Protein AF-A0A8B2NYR3-F1 (afdb_monomer)

Organism: NCBI:txid2184697

Secondary structure (DSSP, 8-state):
------EE--TTSSPPSEEEEEE--TT--HHHHHTTHHHHTTT-TTEEEE-PPPSEE-TTSSEESS--SS--HHHHHHHHHHHHHHHHHHHHHHHHHHT--GGGEEEEEETHHHHHHHHHHTTSSS--SEEEEES----S---S------EEEEEETT-SSS-THHHHHHHHHHHHTT--EEEEEETT--SS--HHHHHHHHHHHHHHHS-----

Radius of gyration: 15.75 Å; Cα contacts (8 Å, |Δi|>4): 489; chains: 1; bounding box: 42×36×41 Å

Mean predicted aligned error: 3.82 Å

Sequence (215 aa):
MTLSGPRRPPRSGKPPNAIVIFVHGYGADGSDLISLADHFAPVLPDALFLSPDAPGMTPHGGREWFPLTMRDPSEYKRGVEAAAPHLDRYIDAELERHSLDESRLALVGFSQGTMMSLHVGFRRPRPIAAVVGFSGLCAGAQADAVRPAPTLLVHGTHDEVLPAAFTLQASQVLGEAGIPVEWHFRPGLGHGIDGEGLGMAAVHLQTHLSKVPQV

InterPro domains:
  IPR003140 Phospholipase/carboxylesterase/thioesterase [PF02230] (13-208)
  IPR029058 Alpha/Beta hydrolase fold [G3DSA:3.40.50.1820] (1-207)
  IPR029058 Alpha/Beta hydrolase fold [SSF53474] (9-207)
  IPR050565 Acyl-protein thioesterase 1-2/Carboxylesterase-like [PTHR10655] (17-198)

Foldseek 3Di:
DAWAADKDAQQVPDQALAEEEEFEAPQAFQVVCQVLCVLQCVLRRRYMYGYTAAPAADPVGGGDLFDDDPVDLLRLQVSLVVSLVRVLVNVVVVCVVRVHDQLRYEYEYAASGLCNRLSNQFVDPEHHLEYEYEAYAHRDAPPDNTHAYHYEYEYECAAPPRHPVRVVVRCVRCVVVVHHYDYYYDYPDYRDADPVNSVVVSVSCSVRNVPDPPD

Solvent-accessible surface area (backbone atoms only — not comparable to full-atom values): 11165 Å² total; per-residue (Å²): 131,81,63,55,57,50,72,44,74,22,73,67,74,49,79,52,74,30,40,39,38,38,30,47,29,72,49,37,39,13,72,74,53,48,63,56,43,74,71,35,35,83,73,36,31,39,30,29,35,36,7,43,31,43,90,39,72,40,99,85,47,45,15,16,63,49,85,80,86,79,82,45,76,67,51,46,28,54,26,41,64,69,31,37,65,48,56,51,55,42,51,52,53,54,29,59,75,59,75,49,57,43,62,30,30,33,33,40,12,31,30,58,11,11,24,40,34,56,57,43,48,26,62,40,99,50,42,29,28,32,38,36,27,28,38,36,44,62,55,57,81,74,82,64,90,65,25,61,35,52,30,41,37,38,27,14,66,52,14,83,84,55,54,44,65,36,47,55,52,26,44,49,56,37,44,77,62,69,24,58,66,48,74,48,76,37,82,82,32,38,82,58,84,53,73,66,57,52,49,54,49,37,52,52,50,37,66,39,60,67,59,72,78,87,126

Nearest PDB structures (foldseek):
  4fhz-assembly1_A-2  TM=9.234E-01  e=8.535E-23  Cereibacter sphaeroides
  3b5e-assembly1_A  TM=8.404E-01  e=2.052E-12  Mesorhizobium japonicum MAFF 303099
  2h1i-assembly1_A  TM=8.596E-01  e=9.535E-12  Bacillus cereus ATCC 14579
  3og9-assembly2_B  TM=8.042E-01  e=1.147E-11  Lactococcus lactis subsp. lactis Il1403
  3wyd-assembly1_B  TM=6.996E-01  e=7.984E-08  uncultured organism

pLDDT: mean 93.45, std 10.41, range [34.94, 98.94]

Structure (mmCIF, N/CA/C/O backbone):
data_AF-A0A8B2NYR3-F1
#
_entry.id   AF-A0A8B2NYR3-F1
#
loop_
_atom_site.group_PDB
_atom_site.id
_atom_site.type_symbol
_atom_site.label_atom_id
_atom_site.label_alt_id
_atom_site.label_comp_id
_atom_site.label_asym_id
_atom_site.label_entity_id
_atom_site.label_seq_id
_atom_site.pdbx_PDB_ins_code
_atom_site.Cartn_x
_atom_site.Cartn_y
_atom_site.Cartn_z
_atom_site.occupancy
_atom_site.B_iso_or_equiv
_atom_site.auth_seq_id
_atom_site.auth_comp_id
_atom_site.auth_asym_id
_atom_site.auth_atom_id
_atom_site.pdbx_PDB_model_num
ATOM 1 N N . MET A 1 1 ? 17.295 -6.831 11.753 1.00 59.81 1 MET A N 1
ATOM 2 C CA . MET A 1 1 ? 17.278 -5.357 11.673 1.00 59.81 1 MET A CA 1
ATOM 3 C C . MET A 1 1 ? 15.828 -4.909 11.655 1.00 59.81 1 MET A C 1
ATOM 5 O O . MET A 1 1 ? 15.058 -5.480 10.886 1.00 59.81 1 MET A O 1
ATOM 9 N N . THR A 1 2 ? 15.453 -3.993 12.544 1.00 85.50 2 THR A N 1
ATOM 10 C CA . THR A 1 2 ? 14.090 -3.444 12.633 1.00 85.50 2 THR A CA 1
ATOM 11 C C . THR A 1 2 ? 13.975 -2.284 11.654 1.00 85.50 2 THR A C 1
ATOM 13 O O . THR A 1 2 ? 14.872 -1.443 11.623 1.00 85.50 2 THR A O 1
ATOM 16 N N . LEU A 1 3 ? 12.922 -2.262 10.834 1.00 96.44 3 LEU A N 1
ATOM 17 C CA . LEU A 1 3 ? 12.688 -1.149 9.914 1.00 96.44 3 LEU A CA 1
ATOM 18 C C . LEU A 1 3 ? 12.326 0.115 10.703 1.00 96.44 3 LEU A C 1
ATOM 20 O O . LEU A 1 3 ? 11.741 0.048 11.786 1.00 96.44 3 LEU A O 1
ATOM 24 N N . SER A 1 4 ? 12.675 1.270 10.155 1.00 95.81 4 SER A N 1
ATOM 25 C CA . SER A 1 4 ? 12.364 2.581 10.721 1.00 95.81 4 SER A CA 1
ATOM 26 C C . SER A 1 4 ? 12.028 3.544 9.598 1.00 95.81 4 SER A C 1
ATOM 28 O O . SER A 1 4 ? 12.481 3.352 8.477 1.00 95.81 4 SER A O 1
ATOM 30 N N . GLY A 1 5 ? 11.287 4.598 9.898 1.00 97.31 5 GLY A N 1
ATOM 31 C CA . GLY A 1 5 ? 10.949 5.619 8.921 1.00 97.31 5 GLY A CA 1
ATOM 32 C C . GLY A 1 5 ? 10.019 6.665 9.523 1.00 97.31 5 GLY A C 1
ATOM 33 O O . GLY A 1 5 ? 9.681 6.586 10.716 1.00 97.31 5 GLY A O 1
ATOM 34 N N . PRO A 1 6 ? 9.627 7.666 8.731 1.00 98.38 6 PRO A N 1
ATOM 35 C CA . PRO A 1 6 ? 8.718 8.705 9.173 1.00 98.38 6 PRO A CA 1
ATOM 36 C C . PRO A 1 6 ? 7.335 8.154 9.540 1.00 98.38 6 PRO A C 1
ATOM 38 O O . PRO A 1 6 ? 6.877 7.103 9.083 1.00 98.38 6 PRO A O 1
ATOM 41 N N . ARG A 1 7 ? 6.673 8.901 10.422 1.00 98.38 7 ARG A N 1
ATOM 42 C CA . ARG A 1 7 ? 5.375 8.569 11.006 1.00 98.38 7 ARG A CA 1
ATOM 43 C C . ARG A 1 7 ? 4.521 9.823 11.122 1.00 98.38 7 ARG A C 1
ATOM 45 O O . ARG A 1 7 ? 5.026 10.884 11.488 1.00 98.38 7 ARG A O 1
ATOM 52 N N . ARG A 1 8 ? 3.225 9.689 10.860 1.00 98.50 8 ARG A N 1
ATOM 53 C CA . ARG A 1 8 ? 2.225 10.745 11.025 1.00 98.50 8 ARG A CA 1
ATOM 54 C C . ARG A 1 8 ? 1.205 10.278 12.067 1.00 98.50 8 ARG A C 1
ATOM 56 O O . ARG A 1 8 ? 0.476 9.325 11.788 1.00 98.50 8 ARG A O 1
ATOM 63 N N . PRO A 1 9 ? 1.168 10.891 13.265 1.00 98.12 9 PRO A N 1
ATOM 64 C CA . PRO A 1 9 ? 0.215 10.499 14.298 1.00 98.12 9 PRO A CA 1
ATOM 65 C C . PRO A 1 9 ? -1.230 10.802 13.864 1.00 98.12 9 PRO A C 1
ATOM 67 O O . PRO A 1 9 ? -1.429 11.623 12.961 1.00 98.12 9 PRO A O 1
ATOM 70 N N . PRO A 1 10 ? -2.232 10.198 14.530 1.00 98.12 10 PRO A N 1
ATOM 71 C CA . PRO A 1 10 ? -3.639 10.487 14.285 1.00 98.12 10 PRO A CA 1
ATOM 72 C C . PRO A 1 10 ? -3.947 11.983 14.294 1.00 98.12 10 PRO A C 1
ATOM 74 O O . PRO A 1 10 ? -3.616 12.703 15.240 1.00 98.12 10 PRO A O 1
ATOM 77 N N . ARG A 1 11 ? -4.631 12.452 13.247 1.00 97.44 11 ARG A N 1
ATOM 78 C CA . ARG A 1 11 ? -5.051 13.853 13.109 1.00 97.44 11 ARG A CA 1
ATOM 79 C C . ARG A 1 11 ? -6.000 14.284 14.228 1.00 97.44 11 ARG A C 1
ATOM 81 O O . ARG A 1 11 ? -6.012 15.454 14.597 1.00 97.44 11 ARG A O 1
ATOM 88 N N . SER A 1 12 ? -6.796 13.361 14.760 1.00 96.06 12 SER A N 1
ATOM 89 C CA . SER A 1 12 ? -7.732 13.619 15.856 1.00 96.06 12 SER A CA 1
ATOM 90 C C . SER A 1 12 ? -7.061 13.882 17.207 1.00 96.06 12 SER A C 1
ATOM 92 O O . SER A 1 12 ? -7.734 14.339 18.131 1.00 96.06 12 SER A O 1
ATOM 94 N N . GLY A 1 13 ? -5.771 13.554 17.349 1.00 95.81 13 GLY A N 1
ATOM 95 C CA . GLY A 1 13 ? -5.055 13.574 18.626 1.00 95.81 13 GLY A CA 1
ATOM 96 C C . GLY A 1 13 ? -5.422 12.430 19.581 1.00 95.81 13 GLY A C 1
ATOM 97 O O . GLY A 1 13 ? -4.926 12.401 20.706 1.00 95.81 13 GLY A O 1
ATOM 98 N N . LYS A 1 14 ? -6.277 11.488 19.165 1.00 95.56 14 LYS A N 1
ATOM 99 C CA . LYS A 1 14 ? -6.634 10.294 19.947 1.00 95.56 14 LYS A CA 1
ATOM 100 C C . LYS A 1 14 ? -5.601 9.172 19.754 1.00 95.56 14 LYS A C 1
ATOM 102 O O . LYS A 1 14 ? -4.824 9.219 18.798 1.00 95.56 14 LYS A O 1
ATOM 107 N N . PRO A 1 15 ? -5.590 8.143 20.625 1.00 96.81 15 PRO A N 1
ATOM 108 C CA . PRO A 1 15 ? -4.867 6.906 20.342 1.00 96.81 15 PRO A CA 1
ATOM 109 C C . PRO A 1 15 ? -5.287 6.317 18.985 1.00 96.81 15 PRO A C 1
ATOM 111 O O . PRO A 1 15 ? -6.468 6.417 18.635 1.00 96.81 15 PRO A O 1
ATOM 114 N N . PRO A 1 16 ? -4.357 5.717 18.220 1.00 97.62 16 PRO A N 1
ATOM 115 C CA . PRO A 1 16 ? -4.679 5.206 16.899 1.00 97.62 16 PRO A CA 1
ATOM 116 C C . PRO A 1 16 ? -5.663 4.040 16.972 1.00 97.62 16 PRO A C 1
ATOM 118 O O . PRO A 1 16 ? -5.490 3.134 17.784 1.00 97.62 16 PRO A O 1
ATOM 121 N N . ASN A 1 17 ? -6.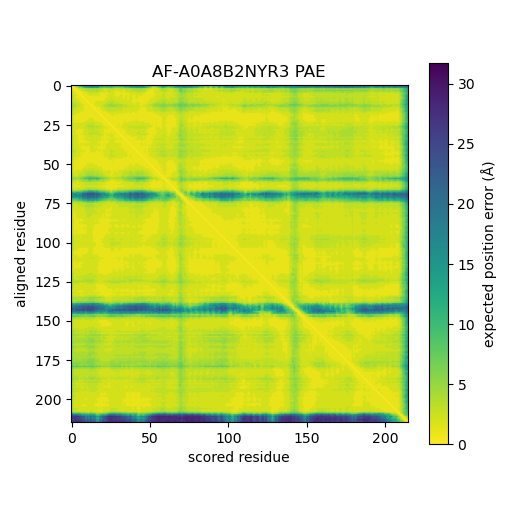671 4.043 16.098 1.00 96.88 17 ASN A N 1
ATOM 122 C CA . ASN A 1 17 ? -7.602 2.917 15.942 1.00 96.88 17 ASN A CA 1
ATOM 123 C C . ASN A 1 17 ? -7.313 2.060 14.699 1.00 96.88 17 ASN A C 1
ATOM 125 O O . ASN A 1 17 ? -7.947 1.024 14.513 1.00 96.88 17 ASN A O 1
ATOM 129 N N . ALA A 1 18 ? -6.385 2.511 13.856 1.00 98.25 18 ALA A N 1
ATOM 130 C CA . ALA A 1 18 ? -5.958 1.877 12.622 1.00 98.25 18 ALA A CA 1
ATOM 131 C C . ALA A 1 18 ? -4.505 2.249 12.311 1.00 98.25 18 ALA A C 1
ATOM 133 O O . ALA A 1 18 ? -4.028 3.316 12.710 1.00 98.25 18 ALA A O 1
ATOM 134 N N . ILE A 1 19 ? -3.824 1.387 11.560 1.00 98.69 19 ILE A N 1
ATOM 135 C CA . ILE A 1 19 ? -2.490 1.624 11.013 1.00 98.69 19 ILE A CA 1
ATOM 136 C C . ILE A 1 19 ? -2.565 1.515 9.492 1.00 98.69 19 ILE A C 1
ATOM 138 O O . ILE A 1 19 ? -3.026 0.511 8.950 1.00 98.69 19 ILE A O 1
ATOM 142 N N . VAL A 1 20 ? -2.069 2.539 8.803 1.00 98.88 20 VAL A N 1
ATOM 143 C CA . VAL A 1 20 ? -1.842 2.520 7.356 1.00 98.88 20 VAL A CA 1
ATOM 144 C C . VAL A 1 20 ? -0.340 2.587 7.119 1.00 98.88 20 VAL A C 1
ATOM 146 O O . VAL A 1 20 ? 0.311 3.552 7.522 1.00 98.88 20 VAL A O 1
ATOM 149 N N . ILE A 1 21 ? 0.219 1.562 6.479 1.00 98.94 21 ILE A N 1
ATOM 150 C CA . ILE A 1 21 ? 1.650 1.506 6.169 1.00 98.94 21 ILE A CA 1
ATOM 151 C C . ILE A 1 21 ? 1.856 1.780 4.684 1.00 98.94 21 ILE A C 1
ATOM 153 O O . ILE A 1 21 ? 1.393 1.017 3.834 1.00 98.94 21 ILE A O 1
ATOM 157 N N . PHE A 1 22 ? 2.579 2.854 4.384 1.00 98.94 22 PHE A N 1
ATOM 158 C CA . PHE A 1 22 ? 3.089 3.145 3.056 1.00 98.94 22 PHE A CA 1
ATOM 159 C C . PHE A 1 22 ? 4.335 2.313 2.780 1.00 98.94 22 PHE A C 1
ATOM 161 O O . PHE A 1 22 ? 5.268 2.280 3.579 1.00 98.94 22 PHE A O 1
ATOM 168 N N . VAL A 1 23 ? 4.351 1.637 1.639 1.00 98.88 23 VAL A N 1
ATOM 169 C CA . VAL A 1 23 ? 5.449 0.769 1.219 1.00 98.88 23 VAL A CA 1
ATOM 170 C C . VAL A 1 23 ? 6.024 1.361 -0.064 1.00 98.88 23 VAL A C 1
ATOM 172 O O . VAL A 1 23 ? 5.386 1.322 -1.118 1.00 98.88 23 VAL A O 1
ATOM 175 N N . HIS A 1 24 ? 7.198 1.985 0.041 1.00 98.62 24 HIS A N 1
ATOM 176 C CA . HIS A 1 24 ? 7.792 2.751 -1.057 1.00 98.62 24 HIS A CA 1
ATOM 177 C C . HIS A 1 24 ? 8.368 1.860 -2.170 1.00 98.62 24 HIS A C 1
ATOM 179 O O . HIS A 1 24 ? 8.602 0.663 -1.982 1.00 98.62 24 HIS A O 1
ATOM 185 N N . GLY A 1 25 ? 8.588 2.462 -3.341 1.00 97.88 25 GLY A N 1
ATOM 186 C CA . GLY A 1 25 ? 9.175 1.811 -4.514 1.00 97.88 25 GLY A CA 1
ATOM 187 C C . GLY A 1 25 ? 10.706 1.743 -4.482 1.00 97.88 25 GLY A C 1
ATOM 188 O O . GLY A 1 25 ? 11.351 2.278 -3.584 1.00 97.88 25 GLY A O 1
ATOM 189 N N . TYR A 1 26 ? 11.293 1.094 -5.486 1.00 97.00 26 TYR A N 1
ATOM 190 C CA . TYR A 1 26 ? 12.746 0.975 -5.639 1.00 97.00 26 TYR A CA 1
ATOM 191 C C . TYR A 1 26 ? 13.414 2.351 -5.799 1.00 97.00 26 TYR A C 1
ATOM 193 O O . TYR A 1 26 ? 12.997 3.128 -6.656 1.00 97.00 26 TYR A O 1
ATOM 201 N N . GLY A 1 27 ? 14.456 2.640 -5.016 1.00 96.38 27 GLY A N 1
ATOM 202 C CA . GLY A 1 27 ? 15.212 3.899 -5.086 1.00 96.38 27 GLY A CA 1
ATOM 203 C C . GLY A 1 27 ? 14.557 5.089 -4.378 1.00 96.38 27 GLY A C 1
ATOM 204 O O . GLY A 1 27 ? 15.162 6.154 -4.326 1.00 96.38 27 GLY A O 1
ATOM 205 N N . ALA A 1 28 ? 13.361 4.904 -3.817 1.00 96.81 28 ALA A N 1
ATOM 206 C CA . ALA A 1 28 ? 12.683 5.866 -2.948 1.00 96.81 28 ALA A CA 1
ATOM 207 C C . ALA A 1 28 ? 13.017 5.593 -1.471 1.00 96.81 28 ALA A C 1
ATOM 209 O O . ALA A 1 28 ? 13.762 4.663 -1.158 1.00 96.81 28 ALA A O 1
ATOM 210 N N . ASP A 1 29 ? 12.444 6.360 -0.554 1.00 97.62 29 ASP A N 1
ATOM 211 C CA . ASP A 1 29 ? 12.479 6.071 0.879 1.00 97.62 29 ASP A CA 1
ATOM 212 C C . ASP A 1 29 ? 11.137 6.365 1.573 1.00 97.62 29 ASP A C 1
ATOM 214 O O . ASP A 1 29 ? 10.126 6.691 0.940 1.00 97.62 29 ASP A O 1
ATOM 218 N N . GLY A 1 30 ? 11.087 6.184 2.894 1.00 96.56 30 GLY A N 1
ATOM 219 C CA . GLY A 1 30 ? 9.868 6.414 3.657 1.00 96.56 30 GLY A CA 1
ATOM 220 C C . GLY A 1 30 ? 9.371 7.867 3.606 1.00 96.56 30 GLY A C 1
ATOM 221 O O . GLY A 1 30 ? 8.162 8.113 3.692 1.00 96.56 30 GLY A O 1
ATOM 222 N N . SER A 1 31 ? 10.274 8.836 3.450 1.00 97.62 31 SER A N 1
ATOM 223 C CA . SER A 1 31 ? 9.969 10.273 3.404 1.00 97.62 31 SER A CA 1
ATOM 224 C C . SER A 1 31 ? 9.218 10.665 2.140 1.00 97.62 31 SER A C 1
ATOM 226 O O . SER A 1 31 ? 8.389 11.573 2.199 1.00 97.62 31 SER A O 1
ATOM 228 N N . ASP A 1 32 ? 9.430 9.948 1.037 1.00 95.88 32 ASP A N 1
ATOM 229 C CA . ASP A 1 32 ? 8.724 10.202 -0.219 1.00 95.88 32 ASP A CA 1
ATOM 230 C C . ASP A 1 32 ? 7.216 9.952 -0.077 1.00 95.88 32 ASP A C 1
ATOM 232 O O . ASP A 1 32 ? 6.392 10.776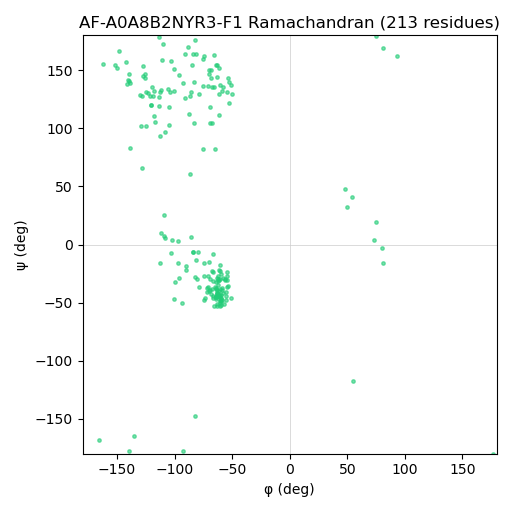 -0.483 1.00 95.88 32 ASP A O 1
ATOM 236 N N . LEU A 1 33 ? 6.833 8.835 0.555 1.00 96.62 33 LEU A N 1
ATOM 237 C CA . LEU A 1 33 ? 5.424 8.443 0.658 1.00 96.62 33 LEU A CA 1
ATOM 238 C C . LEU A 1 33 ? 4.694 8.971 1.893 1.00 96.62 33 LEU A C 1
ATOM 240 O O . LEU A 1 33 ? 3.464 9.001 1.881 1.00 96.62 33 LEU A O 1
ATOM 244 N N . ILE A 1 34 ? 5.382 9.405 2.957 1.00 98.31 34 ILE A N 1
ATOM 245 C CA . ILE A 1 34 ? 4.674 9.833 4.180 1.00 98.31 34 ILE A CA 1
ATOM 246 C C . ILE A 1 34 ? 3.752 11.037 3.938 1.00 98.31 34 ILE A C 1
ATOM 248 O O . ILE A 1 34 ? 2.736 11.181 4.619 1.00 98.31 34 ILE A O 1
ATOM 252 N N . SER A 1 35 ? 4.067 11.867 2.940 1.00 96.94 35 SER A N 1
ATOM 253 C CA . SER A 1 35 ? 3.235 12.997 2.513 1.00 96.94 35 SER A CA 1
ATOM 254 C C . SER A 1 35 ? 1.834 12.571 2.048 1.00 96.94 35 SER A C 1
ATOM 256 O O . SER A 1 35 ? 0.876 13.324 2.221 1.00 96.94 35 SER A O 1
ATOM 258 N N . LEU A 1 36 ? 1.661 11.328 1.573 1.00 97.75 36 LEU A N 1
ATOM 259 C CA . LEU A 1 36 ? 0.350 10.791 1.195 1.00 97.75 36 LEU A CA 1
ATOM 2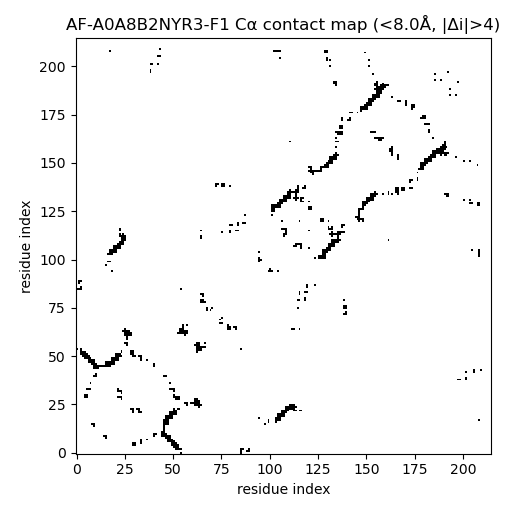60 C C . LEU A 1 36 ? -0.631 10.734 2.373 1.00 97.75 36 LEU A C 1
ATOM 262 O O . LEU A 1 36 ? -1.845 10.756 2.163 1.00 97.75 36 LEU A O 1
ATOM 266 N N . ALA A 1 37 ? -0.136 10.728 3.617 1.00 98.19 37 ALA A N 1
ATOM 267 C CA . ALA A 1 37 ? -0.980 10.816 4.805 1.00 98.19 37 ALA A CA 1
ATOM 268 C C . ALA A 1 37 ? -1.903 12.046 4.780 1.00 98.19 37 ALA A C 1
ATOM 270 O O . ALA A 1 37 ? -3.017 11.969 5.294 1.00 98.19 37 ALA A O 1
ATOM 271 N N . ASP A 1 38 ? -1.493 13.155 4.157 1.00 97.06 38 ASP A N 1
ATOM 272 C CA . ASP A 1 38 ? -2.306 14.374 4.089 1.00 97.06 38 ASP A CA 1
ATOM 273 C C . ASP A 1 38 ? -3.580 14.189 3.241 1.00 97.06 38 ASP A C 1
ATOM 275 O O . ASP A 1 38 ? -4.589 14.853 3.493 1.00 97.06 38 ASP A O 1
ATOM 279 N N . HIS A 1 39 ? -3.584 13.228 2.311 1.00 97.38 39 HIS A N 1
ATOM 280 C CA . HIS A 1 39 ? -4.761 12.865 1.519 1.00 97.38 39 HIS A CA 1
ATOM 281 C C . HIS A 1 39 ? -5.726 11.936 2.268 1.00 97.38 39 HIS A C 1
ATOM 283 O O . HIS A 1 39 ? -6.934 11.988 2.040 1.00 97.38 39 HIS A O 1
ATOM 289 N N . PHE A 1 40 ? -5.220 11.105 3.184 1.00 98.19 40 PHE A N 1
ATOM 290 C CA . PHE A 1 40 ? -6.017 10.076 3.863 1.00 98.19 40 PHE A CA 1
ATOM 291 C C . PHE A 1 40 ? -6.471 10.479 5.270 1.00 98.19 40 PHE A C 1
ATOM 293 O O . PHE A 1 40 ? -7.573 10.131 5.691 1.00 98.19 40 PHE A O 1
ATOM 300 N N . ALA A 1 41 ? -5.676 11.268 5.993 1.00 97.50 41 ALA A N 1
ATOM 301 C CA . ALA A 1 41 ? -5.997 11.731 7.341 1.00 97.50 41 ALA A CA 1
ATOM 302 C C . ALA A 1 41 ? -7.340 12.486 7.476 1.00 97.50 41 ALA A C 1
ATOM 304 O O . ALA A 1 41 ? -7.943 12.406 8.546 1.00 97.50 41 ALA A O 1
ATOM 305 N N . PRO A 1 42 ? -7.859 13.225 6.467 1.00 96.75 42 PRO A N 1
ATOM 306 C CA . PRO A 1 42 ? -9.198 13.815 6.551 1.00 96.75 42 PRO A CA 1
ATOM 307 C C . PRO A 1 42 ? -10.331 12.786 6.672 1.00 96.75 42 PRO A C 1
ATOM 309 O O . PRO A 1 42 ? -11.308 13.055 7.365 1.00 96.75 42 PRO A O 1
ATOM 312 N N . VAL A 1 43 ? -10.202 11.627 6.019 1.00 96.56 43 VAL A N 1
ATOM 313 C CA . VAL A 1 43 ? -11.223 10.561 6.020 1.00 96.56 43 VAL A CA 1
ATOM 314 C C . VAL A 1 43 ? -10.937 9.455 7.040 1.00 96.56 43 VAL A C 1
ATOM 316 O O . VAL A 1 43 ? -11.839 8.696 7.386 1.00 96.56 43 VAL A O 1
ATOM 319 N N . LEU A 1 44 ? -9.705 9.398 7.553 1.00 97.25 44 LEU A N 1
ATOM 320 C CA . LEU A 1 44 ? -9.223 8.474 8.582 1.00 97.25 44 LEU A CA 1
ATOM 321 C C . LEU A 1 44 ? -8.539 9.255 9.723 1.00 97.25 44 LEU A C 1
ATOM 323 O O . LEU A 1 44 ? -7.325 9.150 9.911 1.00 97.25 44 LEU A O 1
ATOM 327 N N . PRO A 1 45 ? -9.280 10.075 10.489 1.00 97.19 45 PRO A N 1
ATOM 328 C CA . PRO A 1 45 ? -8.682 11.004 11.450 1.00 97.19 45 PRO A CA 1
ATOM 329 C C . PRO A 1 45 ? -7.993 10.310 12.633 1.00 97.19 45 PRO A C 1
ATOM 331 O O . PRO A 1 45 ? -7.108 10.903 13.248 1.00 97.19 45 PRO A O 1
ATOM 334 N N . ASP A 1 46 ? -8.383 9.071 12.933 1.00 97.31 46 ASP A N 1
ATOM 335 C CA . ASP A 1 46 ? -7.851 8.258 14.030 1.00 97.31 46 ASP A CA 1
ATOM 336 C C . ASP A 1 46 ? -6.755 7.267 13.569 1.00 97.31 46 ASP A C 1
ATOM 338 O O . ASP A 1 46 ? -6.260 6.483 14.378 1.00 97.31 46 ASP A O 1
ATOM 342 N N . ALA A 1 47 ? -6.357 7.276 12.289 1.00 98.25 47 ALA A N 1
ATOM 343 C CA . ALA A 1 47 ? -5.328 6.372 11.776 1.00 98.25 47 ALA A CA 1
ATOM 344 C C . ALA A 1 47 ? -3.906 6.892 12.042 1.00 98.25 47 ALA A C 1
ATOM 346 O O . ALA A 1 47 ? -3.611 8.078 11.882 1.00 98.25 47 ALA A O 1
ATOM 347 N N . LEU A 1 48 ? -3.006 5.977 12.402 1.00 98.69 48 LEU A N 1
ATOM 348 C CA . LEU A 1 48 ? -1.562 6.185 12.377 1.00 98.69 48 LEU A CA 1
ATOM 349 C C . LEU A 1 48 ? -1.036 5.850 10.980 1.00 98.69 48 LEU A C 1
ATOM 351 O O . LEU A 1 48 ? -1.261 4.744 10.490 1.00 98.69 48 LEU A O 1
ATOM 355 N N . PHE A 1 49 ? -0.288 6.768 10.369 1.00 98.88 49 PHE A N 1
ATOM 356 C CA . PHE A 1 49 ? 0.389 6.497 9.101 1.00 98.88 49 PHE A CA 1
ATOM 357 C C . PHE A 1 49 ? 1.878 6.276 9.332 1.00 98.88 49 PHE A C 1
ATOM 359 O O . PHE A 1 49 ? 2.538 7.072 10.007 1.00 98.88 49 PHE A O 1
ATOM 366 N N . LEU A 1 50 ? 2.404 5.203 8.756 1.00 98.88 50 LEU A N 1
ATOM 367 C CA . LEU A 1 50 ? 3.800 4.796 8.862 1.00 98.88 50 LEU A CA 1
ATOM 368 C C . LEU A 1 50 ? 4.377 4.627 7.463 1.00 98.88 50 LEU A C 1
ATOM 370 O O . LEU A 1 50 ? 3.686 4.148 6.573 1.00 98.88 50 LEU A O 1
ATOM 374 N N . SER A 1 51 ? 5.638 4.986 7.268 1.00 98.81 51 SER A N 1
ATOM 375 C CA . SER A 1 51 ? 6.327 4.784 5.994 1.00 98.81 51 SER A CA 1
ATOM 376 C C . SER A 1 51 ? 7.751 4.310 6.282 1.00 98.81 51 SER A C 1
ATOM 378 O O . SER A 1 51 ? 8.645 5.141 6.427 1.00 98.81 51 SER A O 1
ATOM 380 N N . PRO A 1 52 ? 7.972 3.005 6.527 1.00 98.62 52 PRO A N 1
ATOM 381 C CA . PRO A 1 52 ? 9.301 2.482 6.819 1.00 98.62 52 PRO A CA 1
ATOM 382 C C . PRO A 1 52 ? 10.217 2.561 5.596 1.00 98.62 52 PRO A C 1
ATOM 384 O O . PRO A 1 52 ? 9.799 2.272 4.477 1.00 98.62 52 PRO A O 1
ATOM 387 N N . ASP A 1 53 ? 11.492 2.846 5.842 1.00 98.56 53 ASP A N 1
ATOM 388 C CA . ASP A 1 53 ? 12.552 2.597 4.875 1.00 98.56 53 ASP A CA 1
ATOM 389 C C . ASP A 1 53 ? 12.741 1.092 4.682 1.00 98.56 53 ASP A C 1
ATOM 391 O O . ASP A 1 53 ? 12.846 0.330 5.651 1.00 98.56 53 ASP A O 1
ATOM 395 N N . ALA A 1 54 ? 12.867 0.675 3.428 1.00 98.06 54 ALA A N 1
ATOM 396 C CA . ALA A 1 54 ? 13.249 -0.678 3.075 1.00 98.06 54 ALA A CA 1
ATOM 397 C C . ALA A 1 54 ? 14.686 -1.009 3.553 1.00 98.06 54 ALA A C 1
ATOM 399 O O . ALA A 1 54 ? 15.515 -0.111 3.745 1.00 98.06 54 ALA A O 1
ATOM 400 N N . PRO A 1 55 ? 15.013 -2.298 3.782 1.00 96.88 55 PRO A N 1
ATOM 401 C CA . PRO A 1 55 ? 16.257 -2.687 4.448 1.00 96.88 55 PRO A CA 1
ATOM 402 C C . PRO A 1 55 ? 17.521 -2.474 3.601 1.00 96.88 55 PRO A C 1
ATOM 404 O O . PRO A 1 55 ? 18.599 -2.304 4.173 1.00 96.88 55 PRO A O 1
ATOM 407 N N . GLY A 1 56 ? 17.411 -2.508 2.270 1.00 95.94 56 GLY A N 1
ATOM 408 C CA . GLY A 1 56 ? 18.531 -2.345 1.347 1.00 95.94 56 GLY A CA 1
ATOM 409 C C . GLY A 1 56 ? 18.761 -0.892 0.929 1.00 95.94 56 GLY A C 1
ATOM 410 O O . GLY A 1 56 ? 17.898 -0.031 1.098 1.00 95.94 56 GLY A O 1
ATOM 411 N N . MET A 1 57 ? 19.939 -0.630 0.369 1.00 96.25 57 MET A N 1
ATOM 412 C CA . MET A 1 57 ? 20.311 0.639 -0.262 1.00 96.25 57 MET A CA 1
ATOM 413 C C . MET A 1 57 ? 20.607 0.353 -1.731 1.00 96.25 57 MET A C 1
ATOM 415 O O . MET A 1 57 ? 21.352 -0.585 -2.018 1.00 96.25 57 MET A O 1
ATOM 419 N N . THR A 1 58 ? 20.058 1.147 -2.647 1.00 95.44 58 THR A N 1
ATOM 420 C CA . THR A 1 58 ? 20.342 0.949 -4.074 1.00 95.44 58 THR A CA 1
ATOM 421 C C . THR A 1 58 ? 21.746 1.458 -4.434 1.00 95.44 58 THR A C 1
ATOM 423 O O . THR A 1 58 ? 22.283 2.335 -3.745 1.00 95.44 58 THR A O 1
ATOM 426 N N . PRO A 1 59 ? 22.339 1.007 -5.557 1.00 91.56 59 PRO A N 1
ATOM 427 C CA . PRO A 1 59 ? 23.602 1.554 -6.062 1.00 91.56 59 PRO A CA 1
ATOM 428 C C . PRO A 1 59 ? 23.562 3.051 -6.413 1.00 91.56 59 PRO A C 1
ATOM 430 O O . PRO A 1 59 ? 24.614 3.675 -6.545 1.00 91.56 59 PRO A O 1
ATOM 433 N N . HIS A 1 60 ? 22.369 3.625 -6.590 1.00 89.12 60 HIS A N 1
ATOM 434 C CA . HIS A 1 60 ? 22.164 5.007 -7.032 1.00 89.12 60 HIS A CA 1
ATOM 435 C C . HIS A 1 60 ? 21.618 5.922 -5.925 1.00 89.12 60 HIS A C 1
ATOM 437 O O . HIS A 1 60 ? 21.302 7.080 -6.192 1.00 89.12 60 HIS A O 1
ATOM 443 N N . GLY A 1 61 ? 21.540 5.426 -4.686 1.00 91.31 61 GLY A N 1
ATOM 444 C CA . GLY A 1 61 ? 20.910 6.120 -3.563 1.00 91.31 61 GLY A CA 1
ATOM 445 C C . GLY A 1 61 ? 19.437 5.743 -3.379 1.00 91.31 61 GLY A C 1
ATOM 446 O O . GLY A 1 61 ? 18.804 5.162 -4.260 1.00 91.31 61 GLY A O 1
ATOM 447 N N . GLY A 1 62 ? 18.902 6.025 -2.192 1.00 95.69 62 GLY A N 1
ATOM 448 C CA . GLY A 1 62 ? 17.571 5.568 -1.791 1.00 95.69 62 GLY A CA 1
ATOM 449 C C . GLY A 1 62 ? 17.526 4.080 -1.430 1.00 95.69 62 GLY A C 1
ATOM 450 O O . GLY A 1 62 ? 18.530 3.363 -1.458 1.00 95.69 62 GLY A O 1
ATOM 451 N N . ARG A 1 63 ? 16.346 3.606 -1.044 1.00 97.88 63 ARG A N 1
ATOM 452 C CA . ARG A 1 63 ? 16.143 2.296 -0.424 1.00 97.88 63 ARG A CA 1
ATOM 453 C C . ARG A 1 63 ? 15.560 1.277 -1.401 1.00 97.88 63 ARG A C 1
ATOM 455 O O . ARG A 1 63 ? 14.901 1.614 -2.382 1.00 97.88 63 ARG A O 1
ATOM 462 N N . GLU A 1 64 ? 15.763 0.001 -1.100 1.00 97.62 64 GLU A N 1
ATOM 463 C CA . GLU A 1 64 ? 15.168 -1.121 -1.836 1.00 97.62 64 GLU A CA 1
ATOM 464 C C . GLU A 1 64 ? 14.710 -2.226 -0.882 1.00 97.62 64 GLU A C 1
ATOM 466 O O . GLU A 1 64 ? 15.375 -2.543 0.108 1.00 97.62 64 GLU A O 1
ATOM 471 N N . TRP A 1 65 ? 13.557 -2.827 -1.182 1.00 97.81 65 TRP A N 1
ATOM 472 C CA . TRP A 1 65 ? 13.066 -4.017 -0.479 1.00 97.81 65 TRP A CA 1
ATOM 473 C C . TRP A 1 65 ? 13.888 -5.236 -0.852 1.00 97.81 65 TRP A C 1
ATOM 475 O O . TRP A 1 65 ? 14.252 -6.037 0.005 1.00 97.81 65 TRP A O 1
ATOM 485 N N . PHE A 1 66 ? 14.209 -5.329 -2.135 1.00 95.69 66 PHE A N 1
ATOM 486 C CA . PHE A 1 66 ? 15.091 -6.326 -2.706 1.00 95.69 66 PHE A CA 1
ATOM 487 C C . PHE A 1 66 ? 15.799 -5.740 -3.940 1.00 95.69 66 PHE A C 1
ATOM 489 O O . PHE A 1 66 ? 15.228 -4.863 -4.602 1.00 95.69 66 PHE A O 1
ATOM 496 N N . PRO A 1 67 ? 17.008 -6.219 -4.277 1.00 93.50 67 PRO A N 1
ATOM 497 C CA . PRO A 1 67 ? 17.730 -5.758 -5.457 1.00 93.50 67 PRO A CA 1
ATOM 498 C C . PRO A 1 67 ? 16.980 -6.075 -6.756 1.00 93.50 67 PRO A C 1
ATOM 500 O O . PRO A 1 67 ? 16.381 -7.143 -6.889 1.00 93.50 67 PRO A O 1
ATOM 503 N N . LEU A 1 68 ? 17.071 -5.173 -7.733 1.00 87.06 68 LEU A N 1
ATOM 504 C CA . LEU A 1 68 ? 16.615 -5.390 -9.108 1.00 87.06 68 LEU A CA 1
ATOM 505 C C . LEU A 1 68 ? 17.831 -5.417 -10.032 1.00 87.06 68 LEU A C 1
ATOM 507 O O . LEU A 1 68 ? 18.307 -4.371 -10.469 1.00 87.06 68 LEU A O 1
ATOM 511 N N . THR A 1 69 ? 18.355 -6.610 -10.297 1.00 75.81 69 THR A N 1
ATOM 512 C CA . THR A 1 69 ? 19.584 -6.807 -11.077 1.00 75.81 69 THR A CA 1
ATOM 513 C C . THR A 1 69 ? 19.289 -7.212 -12.515 1.00 75.81 69 THR A C 1
ATOM 515 O O . THR A 1 69 ? 19.835 -6.619 -13.441 1.00 75.81 69 THR A O 1
ATOM 518 N N . MET A 1 70 ? 18.392 -8.180 -12.709 1.00 62.69 70 MET A N 1
ATOM 519 C CA . MET A 1 70 ? 18.092 -8.769 -14.020 1.00 62.69 70 MET A CA 1
ATOM 520 C C . MET A 1 70 ? 16.677 -8.447 -14.506 1.00 62.69 70 MET A C 1
ATOM 522 O O . MET A 1 70 ? 16.392 -8.613 -15.691 1.00 62.69 70 MET A O 1
ATOM 526 N N . ARG A 1 71 ? 15.795 -7.980 -13.609 1.00 67.31 71 ARG A N 1
ATOM 527 C CA . ARG A 1 71 ? 14.374 -7.681 -13.857 1.00 67.31 71 ARG A CA 1
ATOM 528 C C . ARG A 1 71 ? 13.624 -8.823 -14.549 1.00 67.31 71 ARG A C 1
ATOM 530 O O . ARG A 1 71 ? 12.698 -8.585 -15.321 1.00 67.31 71 ARG A O 1
ATOM 537 N N . ASP A 1 72 ? 14.015 -10.068 -14.279 1.00 72.56 72 ASP A N 1
ATOM 538 C CA . ASP A 1 72 ? 13.273 -11.236 -14.744 1.00 72.56 72 ASP A CA 1
ATOM 539 C C . ASP A 1 72 ? 12.130 -11.587 -13.763 1.00 72.56 72 ASP A C 1
ATOM 541 O O . ASP A 1 72 ? 12.220 -11.280 -12.570 1.00 72.56 72 ASP A O 1
ATOM 545 N N . PRO A 1 73 ? 11.049 -12.255 -14.211 1.00 72.69 73 PRO A N 1
ATOM 546 C CA . PRO A 1 73 ? 9.910 -12.571 -13.343 1.00 72.69 73 PRO A CA 1
ATOM 547 C C . PRO A 1 73 ? 10.253 -13.403 -12.094 1.00 72.69 73 PRO A C 1
ATOM 549 O O . PRO A 1 73 ? 9.576 -13.292 -11.069 1.00 72.69 73 PRO A O 1
ATOM 552 N N . SER A 1 74 ? 11.299 -14.235 -12.149 1.00 83.62 74 SER A N 1
ATOM 553 C CA . SER A 1 74 ? 11.753 -15.031 -11.003 1.00 83.62 74 SER A CA 1
ATOM 554 C C . SER A 1 74 ? 12.476 -14.181 -9.956 1.00 83.62 74 SER A C 1
ATOM 556 O O . SER A 1 74 ? 12.462 -14.532 -8.774 1.00 83.62 74 SER A O 1
ATOM 558 N N . GLU A 1 75 ? 13.096 -13.069 -10.365 1.00 89.38 75 GLU A N 1
ATOM 559 C CA . GLU A 1 75 ? 13.734 -12.106 -9.468 1.00 89.38 75 GLU A CA 1
ATOM 560 C C . GLU A 1 75 ? 12.701 -11.449 -8.557 1.00 89.38 75 GLU A C 1
ATOM 562 O O . GLU A 1 75 ? 12.913 -11.416 -7.348 1.00 89.38 75 GLU A O 1
ATOM 567 N N . TYR A 1 76 ? 11.551 -11.024 -9.094 1.00 91.44 76 TYR A N 1
ATOM 568 C CA . TYR A 1 76 ? 10.494 -10.420 -8.278 1.00 91.44 76 TYR A CA 1
ATOM 569 C C . TYR A 1 76 ? 9.992 -11.377 -7.201 1.00 91.44 76 TYR A C 1
ATOM 571 O O . TYR A 1 76 ? 9.899 -10.981 -6.043 1.00 91.44 76 TYR A O 1
ATOM 579 N N . LYS A 1 77 ? 9.726 -12.644 -7.556 1.00 92.31 77 LYS A N 1
ATOM 580 C CA . LYS A 1 77 ? 9.279 -13.668 -6.598 1.00 92.31 77 LYS A CA 1
ATOM 581 C C . LYS A 1 77 ? 10.315 -13.894 -5.493 1.00 92.31 77 LYS A C 1
ATOM 583 O O . LYS A 1 77 ? 9.981 -13.792 -4.317 1.00 92.31 77 LYS A O 1
ATOM 588 N N . ARG A 1 78 ? 11.574 -14.157 -5.862 1.00 92.75 78 ARG A N 1
ATOM 589 C CA . ARG A 1 78 ? 12.661 -14.363 -4.886 1.00 92.75 78 ARG A CA 1
ATOM 590 C C . ARG A 1 78 ? 12.872 -13.130 -4.009 1.00 92.75 78 ARG A C 1
ATOM 592 O O . ARG A 1 78 ? 13.131 -13.259 -2.817 1.00 92.75 78 ARG A O 1
ATOM 599 N N . GLY A 1 79 ? 12.758 -11.948 -4.606 1.00 94.75 79 GLY A N 1
ATOM 600 C CA . GLY A 1 79 ? 12.908 -10.667 -3.938 1.00 94.75 79 GLY A CA 1
ATOM 601 C C . GLY A 1 79 ? 11.849 -10.439 -2.866 1.00 94.75 79 GLY A C 1
ATOM 602 O O . GLY A 1 79 ? 12.204 -10.191 -1.715 1.00 94.75 79 GLY A O 1
ATOM 603 N N . VAL A 1 80 ? 10.562 -10.585 -3.208 1.00 95.25 80 VAL A N 1
ATOM 604 C CA . VAL A 1 80 ? 9.484 -10.429 -2.217 1.00 95.25 80 VAL A CA 1
ATOM 605 C C . VAL A 1 80 ? 9.579 -11.475 -1.110 1.00 95.25 80 VAL A C 1
ATOM 607 O O . VAL A 1 80 ? 9.414 -11.123 0.052 1.00 95.25 80 VAL A O 1
ATOM 610 N N . GLU A 1 81 ? 9.928 -12.724 -1.434 1.00 94.62 81 GLU A N 1
ATOM 611 C CA . GLU A 1 81 ? 10.099 -13.799 -0.446 1.00 94.62 81 GLU A CA 1
ATOM 612 C C . GLU A 1 81 ? 11.240 -13.499 0.536 1.00 94.62 81 GLU A C 1
ATOM 614 O O . GLU A 1 81 ? 11.095 -13.699 1.742 1.00 94.62 81 GLU A O 1
ATOM 619 N N . ALA A 1 82 ? 12.364 -12.975 0.041 1.00 95.38 82 ALA A N 1
ATOM 620 C CA . ALA A 1 82 ? 13.502 -12.605 0.878 1.00 95.38 82 ALA A CA 1
ATOM 621 C C . ALA A 1 82 ? 13.222 -11.362 1.741 1.00 95.38 82 ALA A C 1
ATOM 623 O O . ALA A 1 82 ? 13.669 -11.283 2.887 1.00 95.38 82 ALA A O 1
ATOM 624 N N . ALA A 1 83 ? 12.481 -10.391 1.205 1.00 96.81 83 ALA A N 1
ATOM 625 C CA . ALA A 1 83 ? 12.188 -9.131 1.878 1.00 96.81 83 ALA A CA 1
ATOM 626 C C . ALA A 1 83 ? 11.012 -9.228 2.866 1.00 96.81 83 ALA A C 1
ATOM 628 O O . ALA A 1 83 ? 10.972 -8.482 3.849 1.00 96.81 83 ALA A O 1
ATOM 629 N N . ALA A 1 84 ? 10.067 -10.147 2.637 1.00 96.62 84 ALA A N 1
ATOM 630 C CA . ALA A 1 84 ? 8.831 -10.275 3.408 1.00 96.62 84 ALA A CA 1
ATOM 631 C C . ALA A 1 84 ? 9.049 -10.334 4.928 1.00 96.62 84 ALA A C 1
ATOM 633 O O . ALA A 1 84 ? 8.404 -9.549 5.624 1.00 96.62 84 ALA A O 1
ATOM 634 N N . PRO A 1 85 ? 10.001 -11.123 5.475 1.00 97.00 85 PRO A N 1
ATOM 635 C CA . PRO A 1 85 ? 10.215 -11.191 6.922 1.00 97.00 85 PRO A CA 1
ATOM 636 C C . PRO A 1 85 ? 10.594 -9.852 7.570 1.00 97.00 85 PRO A C 1
ATOM 638 O O . PRO A 1 85 ? 10.446 -9.687 8.780 1.00 97.00 85 PRO A O 1
ATOM 641 N N . HIS A 1 86 ? 11.137 -8.893 6.810 1.00 98.25 86 HIS A N 1
ATOM 642 C CA . HIS A 1 86 ? 11.455 -7.566 7.336 1.00 98.25 86 HIS A CA 1
ATOM 643 C C . HIS A 1 86 ? 10.202 -6.716 7.534 1.00 98.25 86 HIS A C 1
ATOM 645 O O . HIS A 1 86 ? 10.039 -6.132 8.606 1.00 98.25 86 HIS A O 1
ATOM 651 N N . LEU A 1 87 ? 9.328 -6.673 6.526 1.00 98.38 87 LEU A N 1
ATOM 652 C CA . LEU A 1 87 ? 8.064 -5.943 6.599 1.00 98.38 87 LEU A CA 1
ATOM 653 C C . LEU A 1 87 ? 7.091 -6.616 7.578 1.00 98.38 87 LEU A C 1
ATOM 655 O O . LEU A 1 87 ? 6.442 -5.928 8.356 1.00 98.38 87 LEU A O 1
ATOM 659 N N . ASP A 1 88 ? 7.053 -7.947 7.593 1.00 97.75 88 ASP A N 1
ATOM 660 C CA . ASP A 1 88 ? 6.184 -8.744 8.462 1.00 97.75 88 ASP A CA 1
ATOM 661 C C . ASP A 1 88 ? 6.461 -8.483 9.954 1.00 97.75 88 ASP A C 1
ATOM 663 O O . ASP A 1 88 ? 5.568 -8.087 10.699 1.00 97.75 88 ASP A O 1
ATOM 667 N N . ARG A 1 89 ? 7.735 -8.544 10.370 1.00 98.06 89 ARG A N 1
ATOM 668 C CA . ARG A 1 89 ? 8.133 -8.201 11.748 1.00 98.06 89 ARG A CA 1
ATOM 669 C C . ARG A 1 89 ? 7.887 -6.736 12.101 1.00 98.06 89 ARG A C 1
ATOM 671 O O . ARG A 1 89 ? 7.655 -6.421 13.265 1.00 98.06 89 ARG A O 1
ATOM 678 N N . TYR A 1 90 ? 8.010 -5.832 11.129 1.00 98.56 90 TYR A N 1
ATOM 679 C CA . TYR A 1 90 ? 7.711 -4.419 11.351 1.00 98.56 90 TYR A CA 1
ATOM 680 C C . TYR A 1 90 ? 6.216 -4.215 11.616 1.00 98.56 90 TYR A C 1
ATOM 682 O O . TYR A 1 90 ? 5.857 -3.525 12.566 1.00 98.56 90 TYR A O 1
ATOM 690 N N . ILE A 1 91 ? 5.360 -4.871 10.829 1.00 98.50 91 ILE A N 1
ATOM 691 C CA . ILE A 1 91 ? 3.910 -4.885 11.032 1.00 98.50 91 ILE A CA 1
ATOM 692 C C . ILE A 1 91 ? 3.563 -5.416 12.427 1.00 98.50 91 ILE A C 1
ATOM 694 O O . ILE A 1 91 ? 2.835 -4.741 13.153 1.00 98.50 91 ILE A O 1
ATOM 698 N N . ASP A 1 92 ? 4.107 -6.575 12.816 1.00 98.25 92 ASP A N 1
ATOM 699 C CA . ASP A 1 92 ? 3.846 -7.185 14.129 1.00 98.25 92 ASP A CA 1
ATOM 700 C C . ASP A 1 92 ? 4.174 -6.225 15.274 1.00 98.25 92 ASP A C 1
ATOM 702 O O . ASP A 1 92 ? 3.354 -6.003 16.164 1.00 98.25 92 ASP A O 1
ATOM 706 N N . ALA A 1 93 ? 5.354 -5.604 15.218 1.00 98.31 93 ALA A N 1
ATOM 707 C CA . ALA A 1 93 ? 5.820 -4.701 16.261 1.00 98.31 93 ALA A CA 1
ATOM 708 C C . ALA A 1 93 ? 4.951 -3.438 16.389 1.00 98.31 93 ALA A C 1
ATOM 710 O O . ALA A 1 93 ? 4.758 -2.933 17.496 1.00 98.31 93 ALA A O 1
ATOM 711 N N . GLU A 1 94 ? 4.441 -2.896 15.280 1.00 98.31 94 GLU A N 1
ATOM 712 C CA . GLU A 1 94 ? 3.592 -1.699 15.307 1.00 98.31 94 GLU A CA 1
ATOM 713 C C . GLU A 1 94 ? 2.152 -2.031 15.728 1.00 98.31 94 GLU A C 1
ATOM 715 O O . GLU A 1 94 ? 1.557 -1.276 16.499 1.00 98.31 94 GLU A O 1
ATOM 720 N N . LEU A 1 95 ? 1.614 -3.182 15.312 1.00 98.38 95 LEU A N 1
ATOM 721 C CA . LEU A 1 95 ? 0.330 -3.688 15.806 1.00 98.38 95 LEU A CA 1
ATOM 722 C C . LEU A 1 95 ? 0.373 -3.933 17.321 1.00 98.38 95 LEU A C 1
ATOM 724 O O . LEU A 1 95 ? -0.479 -3.420 18.048 1.00 98.38 95 LE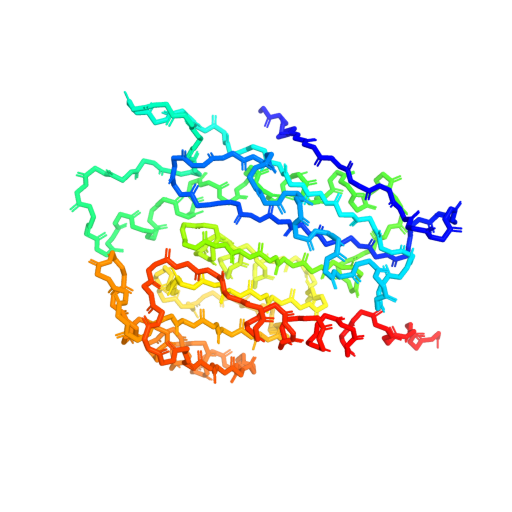U A O 1
ATOM 728 N N . GLU A 1 96 ? 1.406 -4.624 17.813 1.00 98.12 96 GLU A N 1
ATOM 729 C CA . GLU A 1 96 ? 1.609 -4.877 19.244 1.00 98.12 96 GLU A CA 1
ATOM 730 C C . GLU A 1 96 ? 1.746 -3.567 20.030 1.00 98.12 96 GLU A C 1
ATOM 732 O O . GLU A 1 96 ? 1.034 -3.352 21.015 1.00 98.12 96 GLU A O 1
ATOM 737 N N . ARG A 1 97 ? 2.595 -2.641 19.557 1.00 97.81 97 ARG A N 1
ATOM 738 C CA . ARG A 1 97 ? 2.814 -1.332 20.196 1.00 97.81 97 ARG A CA 1
ATOM 739 C C . ARG A 1 97 ? 1.517 -0.554 20.402 1.00 97.81 97 ARG A C 1
ATOM 741 O O . ARG A 1 97 ? 1.396 0.173 21.388 1.00 97.81 97 ARG A O 1
ATOM 748 N N . HIS A 1 98 ? 0.583 -0.664 19.465 1.00 97.25 98 HIS A N 1
ATOM 749 C CA . HIS A 1 98 ? -0.671 0.079 19.486 1.00 97.25 98 HIS A CA 1
ATOM 750 C C . HIS A 1 98 ? -1.870 -0.752 19.952 1.00 97.25 98 HIS A C 1
ATOM 752 O O . HIS A 1 98 ? -2.974 -0.219 20.007 1.00 97.25 98 HIS A O 1
ATOM 758 N N . SER A 1 99 ? -1.653 -2.012 20.352 1.00 97.69 99 SER A N 1
ATOM 759 C CA . SER A 1 99 ? -2.715 -2.940 20.764 1.00 97.69 99 SER A CA 1
ATOM 760 C C . SER A 1 99 ? -3.816 -3.084 19.702 1.00 97.69 99 SER A C 1
ATOM 762 O O . SER A 1 99 ? -5.005 -3.104 20.016 1.00 97.69 99 SER A O 1
ATOM 764 N N . LEU A 1 100 ? -3.405 -3.154 18.435 1.00 96.94 100 LEU A N 1
ATOM 765 C CA . LEU A 1 100 ? -4.269 -3.349 17.272 1.00 96.94 100 LEU A CA 1
ATOM 766 C C . LEU A 1 100 ? -4.021 -4.736 16.669 1.00 96.94 100 LEU A C 1
ATOM 768 O O . LEU A 1 100 ? -2.965 -5.331 16.872 1.00 96.94 100 LEU A O 1
ATOM 772 N N . ASP A 1 101 ? -4.985 -5.243 15.906 1.00 96.62 101 ASP A N 1
ATOM 773 C CA . ASP A 1 101 ? -4.854 -6.493 15.152 1.00 96.62 101 ASP A CA 1
ATOM 774 C C . ASP A 1 101 ? -4.876 -6.247 13.634 1.00 96.62 101 ASP A C 1
ATOM 776 O O . ASP A 1 101 ? -5.026 -5.117 13.159 1.00 96.62 101 ASP A O 1
ATOM 780 N N . GLU A 1 102 ? -4.728 -7.314 12.848 1.00 97.12 102 GLU A N 1
ATOM 781 C CA . GLU A 1 102 ? -4.711 -7.240 11.386 1.00 97.12 102 GLU A CA 1
ATOM 782 C C . GLU A 1 102 ? -5.963 -6.572 10.789 1.00 97.12 102 GLU A C 1
ATOM 784 O O . GLU A 1 102 ? -5.860 -5.886 9.772 1.00 97.12 102 GLU A O 1
ATOM 789 N N . SER A 1 103 ? -7.130 -6.670 11.439 1.00 96.75 103 SER A N 1
ATOM 790 C CA . SER A 1 103 ? -8.370 -6.034 10.963 1.00 96.75 103 SER A CA 1
ATOM 791 C C . SER A 1 103 ? -8.324 -4.500 11.011 1.00 96.75 103 SER A C 1
ATOM 793 O O . SER A 1 103 ? -9.222 -3.822 10.501 1.00 96.75 103 SER A O 1
ATOM 795 N N . ARG A 1 104 ? -7.269 -3.944 11.619 1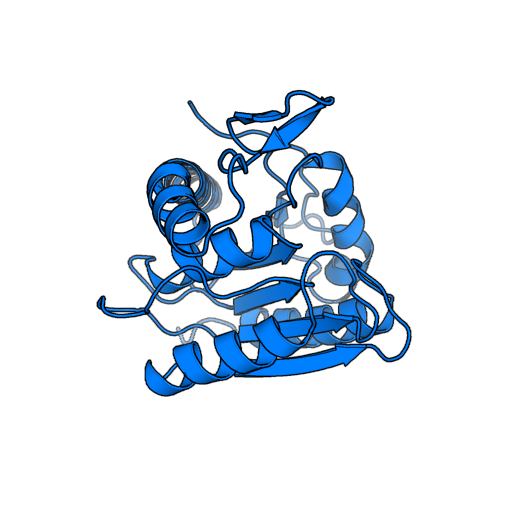.00 97.75 104 ARG A N 1
ATOM 796 C CA . ARG A 1 104 ? -6.951 -2.516 11.716 1.00 97.75 104 ARG A CA 1
ATOM 797 C C . ARG A 1 104 ? -5.716 -2.109 10.929 1.00 97.75 104 ARG A C 1
ATOM 799 O O . ARG A 1 104 ? -5.277 -0.969 11.049 1.00 97.75 104 ARG A O 1
ATOM 806 N N . LEU A 1 105 ? -5.192 -3.001 10.095 1.00 98.69 105 LEU A N 1
ATOM 807 C CA . LEU A 1 105 ? -4.045 -2.750 9.237 1.00 98.69 105 LEU A CA 1
ATOM 808 C C . LEU A 1 105 ? -4.468 -2.572 7.780 1.00 98.69 105 LEU A C 1
ATOM 810 O O . LEU A 1 105 ? -5.184 -3.407 7.230 1.00 98.69 105 LEU A O 1
ATOM 814 N N . ALA A 1 106 ? -3.937 -1.545 7.124 1.00 98.75 106 ALA A N 1
ATOM 815 C CA . ALA A 1 106 ? -3.921 -1.458 5.671 1.00 98.75 106 ALA A CA 1
ATOM 816 C C . ALA A 1 106 ? -2.504 -1.225 5.140 1.00 98.75 106 ALA A C 1
ATOM 818 O O . ALA A 1 106 ? -1.694 -0.537 5.766 1.00 98.75 106 ALA A O 1
ATOM 819 N N . LEU A 1 107 ? -2.223 -1.781 3.962 1.00 98.88 107 LEU A N 1
ATOM 820 C CA . LEU A 1 107 ? -0.968 -1.571 3.242 1.00 98.88 107 LEU A CA 1
ATOM 821 C C . LEU A 1 107 ? -1.233 -0.763 1.973 1.00 98.88 107 LEU A C 1
ATOM 823 O O . LEU A 1 107 ? -2.146 -1.085 1.216 1.00 98.88 107 LEU A O 1
ATOM 827 N N . VAL A 1 108 ? -0.424 0.265 1.734 1.00 98.88 108 VAL A N 1
ATOM 828 C CA . VAL A 1 108 ? -0.499 1.120 0.546 1.00 98.88 108 VAL A CA 1
ATOM 829 C C . VAL A 1 108 ? 0.870 1.117 -0.125 1.00 98.88 108 VAL A C 1
ATOM 831 O O . VAL A 1 108 ? 1.808 1.756 0.348 1.00 98.88 108 VAL A O 1
ATOM 834 N N . GLY A 1 109 ? 1.000 0.353 -1.202 1.00 98.81 109 GLY A N 1
ATOM 835 C CA . GLY A 1 109 ? 2.256 0.167 -1.916 1.00 98.81 109 GLY A CA 1
ATOM 836 C C . GLY A 1 109 ? 2.361 1.020 -3.176 1.00 98.81 109 GLY A C 1
ATOM 837 O O . GLY A 1 109 ? 1.357 1.310 -3.826 1.00 98.81 109 GLY A O 1
ATOM 838 N N . PHE A 1 110 ? 3.591 1.375 -3.546 1.00 98.75 110 PHE A N 1
ATOM 839 C CA . PHE A 1 110 ? 3.921 1.921 -4.863 1.00 98.75 110 PHE A CA 1
ATOM 840 C C . PHE A 1 110 ? 5.030 1.097 -5.525 1.00 98.75 110 PHE A C 1
ATOM 842 O O . PHE A 1 110 ? 6.068 0.851 -4.910 1.00 98.75 110 PHE A O 1
ATOM 849 N N . SER A 1 111 ? 4.848 0.695 -6.786 1.00 97.56 111 SER A N 1
ATOM 850 C CA . SER A 1 111 ? 5.865 -0.012 -7.579 1.00 97.56 111 SER A CA 1
ATOM 851 C C . SER A 1 111 ? 6.377 -1.286 -6.883 1.00 97.56 111 SER A C 1
ATOM 853 O O . SER A 1 111 ? 5.585 -2.190 -6.603 1.00 97.56 111 SER A O 1
ATOM 855 N N . GLN A 1 112 ? 7.668 -1.376 -6.542 1.00 97.56 112 GLN A N 1
ATOM 856 C CA . GLN A 1 112 ? 8.217 -2.475 -5.730 1.00 97.56 112 GLN A CA 1
ATOM 857 C C . GLN A 1 112 ? 7.460 -2.658 -4.403 1.00 97.56 112 GLN A C 1
ATOM 859 O O . GLN A 1 112 ? 7.233 -3.785 -3.961 1.00 97.56 112 GLN A O 1
ATOM 864 N N . GLY A 1 113 ? 7.007 -1.564 -3.795 1.00 98.56 113 GLY A N 1
ATOM 865 C CA . GLY A 1 113 ? 6.204 -1.602 -2.586 1.00 98.56 113 GLY A CA 1
ATOM 866 C C . GLY A 1 113 ? 4.824 -2.221 -2.791 1.00 98.56 113 GLY A C 1
ATOM 867 O O . GLY A 1 113 ? 4.353 -2.920 -1.905 1.00 98.56 113 GLY A O 1
ATOM 868 N N . THR A 1 114 ? 4.211 -2.088 -3.972 1.00 98.56 114 THR A N 1
ATOM 869 C CA . THR A 1 114 ? 2.971 -2.814 -4.311 1.00 98.56 114 THR A CA 1
ATOM 870 C C . THR A 1 114 ? 3.203 -4.321 -4.331 1.00 98.56 114 THR A C 1
ATOM 872 O O . THR A 1 114 ? 2.402 -5.070 -3.773 1.00 98.56 114 THR A O 1
ATOM 875 N N . MET A 1 115 ? 4.320 -4.780 -4.907 1.00 97.44 115 MET A N 1
ATOM 876 C CA . MET A 1 115 ? 4.673 -6.207 -4.906 1.00 97.44 115 MET A CA 1
ATOM 877 C C . MET A 1 115 ? 4.802 -6.732 -3.469 1.00 97.44 115 MET A C 1
ATOM 879 O O . MET A 1 115 ? 4.263 -7.788 -3.140 1.00 97.44 115 MET A O 1
ATOM 883 N N . MET A 1 116 ? 5.459 -5.956 -2.602 1.00 98.19 116 MET A N 1
ATOM 884 C CA . MET A 1 116 ? 5.594 -6.258 -1.177 1.00 98.19 116 MET A CA 1
ATOM 885 C C . MET A 1 116 ? 4.250 -6.260 -0.444 1.00 98.19 116 MET A C 1
ATOM 887 O O . MET A 1 116 ? 3.969 -7.201 0.294 1.00 98.19 116 MET A O 1
ATOM 891 N N . SER A 1 117 ? 3.404 -5.247 -0.656 1.00 98.44 117 SER A N 1
ATOM 892 C CA . SER A 1 117 ? 2.089 -5.135 -0.014 1.00 98.44 117 SER A CA 1
ATOM 893 C C . SER A 1 117 ? 1.170 -6.296 -0.382 1.00 98.44 117 SER A C 1
ATOM 895 O O . SER A 1 117 ? 0.522 -6.850 0.502 1.00 98.44 117 SER A O 1
ATOM 897 N N . LEU A 1 118 ? 1.150 -6.708 -1.654 1.00 96.75 118 LEU A N 1
ATOM 898 C CA . LEU A 1 118 ? 0.388 -7.877 -2.097 1.00 96.75 118 LEU A CA 1
ATOM 899 C C . LEU A 1 118 ? 0.968 -9.170 -1.508 1.00 96.75 118 LEU A C 1
ATOM 901 O O . LEU A 1 118 ? 0.227 -9.995 -0.981 1.00 96.75 118 LEU A O 1
ATOM 905 N N . HIS A 1 119 ? 2.291 -9.347 -1.553 1.00 95.75 119 HIS A N 1
ATOM 906 C CA . HIS A 1 119 ? 2.921 -10.568 -1.052 1.00 95.75 119 HIS A CA 1
ATOM 907 C C . HIS A 1 119 ? 2.710 -10.755 0.456 1.00 95.75 119 HIS A C 1
ATOM 909 O O . HIS A 1 119 ? 2.266 -11.823 0.882 1.00 95.75 119 HIS A O 1
ATOM 915 N N . VAL A 1 120 ? 3.016 -9.725 1.250 1.00 96.62 120 VAL A N 1
ATOM 916 C CA . VAL A 1 120 ? 2.929 -9.770 2.716 1.00 96.62 120 VAL A CA 1
ATOM 917 C C . VAL A 1 120 ? 1.477 -9.729 3.169 1.00 96.62 120 VAL A C 1
ATOM 919 O O . VAL A 1 120 ? 1.087 -10.556 3.987 1.00 96.62 120 VAL A O 1
ATOM 922 N N . GLY A 1 121 ? 0.654 -8.834 2.610 1.00 96.19 121 GLY A N 1
ATOM 923 C CA . GLY A 1 121 ? -0.732 -8.631 3.038 1.00 96.19 121 GLY A CA 1
ATOM 924 C C . GLY A 1 121 ? -1.573 -9.908 3.007 1.00 96.19 121 GLY A C 1
ATOM 925 O O . GLY A 1 121 ? -2.303 -10.180 3.958 1.00 96.19 121 GLY A O 1
ATOM 926 N N . PHE A 1 122 ? -1.408 -10.740 1.975 1.00 94.12 122 PHE A N 1
ATOM 927 C CA . PHE A 1 122 ? -2.150 -11.999 1.849 1.00 94.12 122 PHE A CA 1
ATOM 928 C C . PHE A 1 122 ? -1.531 -13.179 2.604 1.00 94.12 122 PHE A C 1
ATOM 930 O O . PHE A 1 122 ? -2.138 -14.246 2.653 1.00 94.12 122 PHE A O 1
ATOM 937 N N . ARG A 1 123 ? -0.340 -13.022 3.191 1.00 93.94 123 ARG A N 1
ATOM 938 C CA . ARG A 1 123 ? 0.361 -14.068 3.962 1.00 93.94 123 ARG A CA 1
ATOM 939 C C . ARG A 1 123 ? 0.379 -13.796 5.467 1.00 93.94 123 ARG A C 1
ATOM 941 O O . ARG A 1 123 ? 0.975 -14.560 6.221 1.00 93.94 123 ARG A O 1
ATOM 948 N N . ARG A 1 124 ? -0.311 -12.742 5.909 1.00 94.62 124 ARG A N 1
ATOM 949 C CA . ARG A 1 124 ? -0.541 -12.446 7.326 1.00 94.62 124 ARG A CA 1
ATOM 950 C C . ARG A 1 124 ? -1.339 -13.569 8.007 1.00 94.62 124 ARG A C 1
ATOM 952 O O . ARG A 1 124 ? -2.149 -14.233 7.355 1.00 94.62 124 ARG A O 1
ATOM 959 N N . PRO A 1 125 ? -1.172 -13.778 9.327 1.00 93.00 125 PRO A N 1
ATOM 960 C CA . PRO A 1 125 ? -1.874 -14.842 10.053 1.00 93.00 125 PRO A CA 1
ATOM 961 C C . PRO A 1 125 ? -3.402 -14.658 10.052 1.00 93.00 125 PRO A C 1
ATOM 963 O O . PRO A 1 125 ? -4.152 -15.642 10.079 1.00 93.00 125 PRO A O 1
ATOM 966 N N . ARG A 1 126 ? -3.868 -13.405 9.971 1.00 93.50 126 ARG A N 1
ATOM 967 C CA . ARG A 1 126 ? -5.274 -13.017 9.803 1.00 93.50 126 ARG A CA 1
ATOM 968 C C . ARG A 1 126 ? -5.428 -12.063 8.611 1.00 93.50 126 ARG A C 1
ATOM 970 O O . ARG A 1 126 ? -4.471 -11.361 8.289 1.00 93.50 126 ARG A O 1
ATOM 977 N N . PRO A 1 127 ? -6.611 -12.018 7.967 1.00 94.88 127 PRO A N 1
ATOM 978 C CA . PRO A 1 127 ? -6.898 -11.031 6.932 1.00 94.88 127 PRO A CA 1
ATOM 979 C C . PRO A 1 127 ? -6.674 -9.604 7.432 1.00 94.88 127 PRO A C 1
ATOM 981 O O . PRO A 1 127 ? -7.174 -9.238 8.498 1.00 94.88 127 PRO A O 1
ATOM 984 N N . ILE A 1 128 ? -5.949 -8.810 6.646 1.00 97.25 128 ILE A N 1
ATOM 985 C CA . ILE A 1 128 ? -5.811 -7.375 6.897 1.00 97.25 128 ILE A CA 1
ATOM 986 C C . ILE A 1 128 ? -7.026 -6.609 6.366 1.00 97.25 128 ILE A C 1
ATOM 988 O O . ILE A 1 128 ? -7.792 -7.133 5.555 1.00 97.25 128 ILE A O 1
ATOM 992 N N . ALA A 1 129 ? -7.210 -5.363 6.801 1.00 97.50 129 ALA A N 1
ATOM 993 C CA . ALA A 1 129 ? -8.373 -4.567 6.416 1.00 97.50 129 ALA A CA 1
ATOM 994 C C . ALA A 1 129 ? -8.410 -4.263 4.912 1.00 97.50 129 ALA A C 1
ATOM 996 O O . ALA A 1 129 ? -9.472 -4.360 4.298 1.00 97.50 129 ALA A O 1
ATOM 997 N N . ALA A 1 130 ? -7.269 -3.883 4.325 1.00 97.75 130 ALA A N 1
ATOM 998 C CA . ALA A 1 130 ? -7.176 -3.543 2.908 1.00 97.75 130 ALA A CA 1
ATOM 999 C C . ALA A 1 130 ? -5.737 -3.553 2.371 1.00 97.75 130 ALA A C 1
ATOM 1001 O O . ALA A 1 130 ? -4.776 -3.293 3.099 1.00 97.75 130 ALA A O 1
ATOM 1002 N N . VAL A 1 131 ? -5.616 -3.755 1.058 1.00 98.50 131 VAL A N 1
ATOM 1003 C CA . VAL A 1 131 ? -4.412 -3.447 0.276 1.00 98.50 131 VAL A CA 1
ATOM 1004 C C . VAL A 1 131 ? -4.760 -2.424 -0.802 1.00 98.50 131 VAL A C 1
ATOM 1006 O O . VAL A 1 131 ? -5.765 -2.561 -1.497 1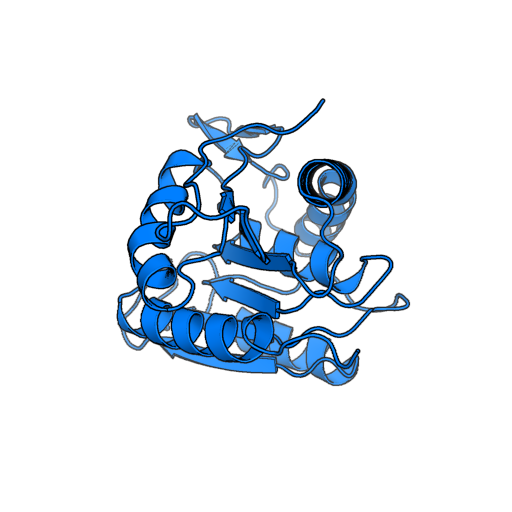.00 98.50 131 VAL A O 1
ATOM 1009 N N . VAL A 1 132 ? -3.911 -1.415 -0.967 1.00 98.81 132 VAL A N 1
ATOM 1010 C CA . VAL A 1 132 ? -3.902 -0.523 -2.128 1.00 98.81 132 VAL A CA 1
ATOM 1011 C C . VAL A 1 132 ? -2.550 -0.664 -2.817 1.00 98.81 132 VAL A C 1
ATOM 1013 O O . VAL A 1 132 ? -1.511 -0.545 -2.172 1.00 98.81 132 VAL A O 1
ATOM 1016 N N . GLY A 1 133 ? -2.555 -0.926 -4.117 1.00 98.69 133 GLY A N 1
ATOM 1017 C CA . GLY A 1 133 ? -1.353 -1.041 -4.931 1.00 98.69 133 GLY A CA 1
ATOM 1018 C C . GLY A 1 133 ? -1.350 -0.024 -6.060 1.00 98.69 133 GLY A C 1
ATOM 1019 O O . GLY A 1 133 ? -2.219 -0.063 -6.926 1.00 98.69 133 GLY A O 1
ATOM 1020 N N . PHE A 1 134 ? -0.352 0.850 -6.085 1.00 98.81 134 PHE A N 1
ATOM 1021 C CA . PHE A 1 134 ? -0.110 1.760 -7.198 1.00 98.81 134 PHE A CA 1
ATOM 1022 C C . PHE A 1 134 ? 1.012 1.233 -8.095 1.00 98.81 134 PHE A C 1
ATOM 1024 O O . PHE A 1 134 ? 2.080 0.855 -7.602 1.00 98.81 134 PHE A O 1
ATOM 1031 N N . SER A 1 135 ? 0.776 1.227 -9.406 1.00 98.00 135 SER A N 1
ATOM 1032 C CA . SER A 1 135 ? 1.782 1.014 -10.458 1.00 98.00 135 SER A CA 1
ATOM 1033 C C . SER A 1 135 ? 2.694 -0.198 -10.219 1.00 98.00 135 SER A C 1
ATOM 1035 O O . SER A 1 135 ? 3.916 -0.086 -10.269 1.00 98.00 135 SER A O 1
ATOM 1037 N N . GLY A 1 136 ? 2.112 -1.355 -9.888 1.00 95.06 136 GLY A N 1
ATOM 1038 C CA . GLY A 1 136 ? 2.847 -2.560 -9.487 1.00 95.06 136 GLY A CA 1
ATOM 1039 C C . GLY A 1 136 ? 2.342 -3.846 -10.138 1.00 95.06 136 GLY A C 1
ATOM 1040 O O . GLY A 1 136 ? 1.608 -3.816 -11.122 1.00 95.06 136 GLY A O 1
ATOM 1041 N N . LEU A 1 137 ? 2.759 -4.990 -9.587 1.00 94.44 137 LEU A N 1
ATOM 1042 C CA . LEU A 1 137 ? 2.391 -6.322 -10.079 1.00 94.44 137 LEU A CA 1
ATOM 1043 C C . LEU A 1 137 ? 2.317 -7.355 -8.948 1.00 94.44 137 LEU A C 1
ATOM 1045 O O . LEU A 1 137 ? 2.822 -7.126 -7.848 1.00 94.44 137 LEU A O 1
ATOM 1049 N N . CYS A 1 138 ? 1.724 -8.515 -9.240 1.00 93.75 138 CYS A N 1
ATOM 1050 C CA . CYS A 1 138 ? 1.723 -9.673 -8.348 1.00 93.75 138 CYS A CA 1
ATOM 1051 C C . CYS A 1 138 ? 2.979 -10.528 -8.593 1.00 93.75 138 CYS A C 1
ATOM 1053 O O . CYS A 1 138 ? 3.140 -11.117 -9.662 1.00 93.75 138 CYS A O 1
ATOM 1055 N N . ALA A 1 139 ? 3.893 -10.571 -7.621 1.00 91.19 139 ALA A N 1
ATOM 1056 C CA . ALA A 1 139 ? 5.156 -11.294 -7.749 1.00 91.19 139 ALA A CA 1
ATOM 1057 C C . ALA A 1 139 ? 4.980 -12.789 -7.427 1.00 91.19 139 ALA A C 1
ATOM 1059 O O . ALA A 1 139 ? 4.886 -13.181 -6.262 1.00 91.19 139 ALA A O 1
ATOM 1060 N N . GLY A 1 140 ? 4.976 -13.622 -8.472 1.00 81.19 140 GLY A N 1
ATOM 1061 C CA . GLY A 1 140 ? 4.800 -15.073 -8.366 1.00 81.19 140 GLY A CA 1
ATOM 1062 C C . GLY A 1 140 ? 3.337 -15.518 -8.228 1.00 81.19 140 GLY A C 1
ATOM 1063 O O . GLY A 1 140 ? 2.430 -14.712 -8.031 1.00 81.19 140 GLY A O 1
ATOM 1064 N N . ALA A 1 141 ? 3.106 -16.828 -8.349 1.00 70.44 141 ALA A N 1
ATOM 1065 C CA . ALA A 1 141 ? 1.778 -17.417 -8.179 1.00 70.44 141 ALA A CA 1
ATOM 1066 C C . ALA A 1 141 ? 1.326 -17.377 -6.709 1.00 70.44 141 ALA A C 1
ATOM 1068 O O . ALA A 1 141 ? 2.129 -17.559 -5.792 1.00 70.44 141 ALA A O 1
ATOM 1069 N N . GLN A 1 142 ? 0.023 -17.212 -6.478 1.00 70.31 142 GLN A N 1
ATOM 1070 C CA . GLN A 1 142 ? -0.583 -17.311 -5.146 1.00 70.31 142 GLN A CA 1
ATOM 1071 C C . GLN A 1 142 ? -0.952 -18.771 -4.829 1.00 70.31 142 GLN A C 1
ATOM 1073 O O . GLN A 1 142 ? -2.117 -19.108 -4.675 1.00 70.31 142 GLN A O 1
ATOM 1078 N N . ALA A 1 143 ? 0.049 -19.656 -4.803 1.00 56.06 143 ALA A N 1
ATOM 1079 C CA . ALA A 1 143 ? -0.154 -21.096 -4.593 1.00 56.06 143 ALA A CA 1
ATOM 1080 C C . ALA A 1 143 ? -0.327 -21.496 -3.111 1.00 56.06 143 ALA A C 1
ATOM 1082 O O . ALA A 1 143 ? -0.727 -22.622 -2.821 1.00 56.06 143 ALA A O 1
ATOM 1083 N N . ASP A 1 144 ? -0.019 -20.588 -2.180 1.00 63.91 144 ASP A N 1
ATOM 1084 C CA . ASP A 1 144 ? -0.085 -20.830 -0.736 1.00 63.91 144 ASP A CA 1
ATOM 1085 C C . ASP A 1 144 ? -1.474 -20.515 -0.161 1.00 63.91 144 ASP A C 1
ATOM 1087 O O . ASP A 1 144 ? -2.312 -19.888 -0.808 1.00 63.91 144 ASP A O 1
ATOM 1091 N N . ALA A 1 145 ? -1.706 -20.897 1.099 1.00 66.81 145 ALA A N 1
ATOM 1092 C CA . ALA A 1 145 ? -2.907 -20.538 1.849 1.00 66.81 145 ALA A CA 1
ATOM 1093 C C . ALA A 1 145 ? -2.984 -19.018 2.098 1.00 66.81 145 ALA A C 1
ATOM 1095 O O . ALA A 1 145 ? -2.623 -18.532 3.170 1.00 66.81 145 ALA A O 1
ATOM 1096 N N . VAL A 1 146 ? -3.468 -18.272 1.106 1.00 83.19 146 VAL A N 1
ATOM 1097 C CA . VAL A 1 146 ? -3.668 -16.826 1.198 1.00 83.19 146 VAL A CA 1
ATOM 1098 C C . VAL A 1 146 ? -4.814 -16.477 2.150 1.00 83.19 146 VAL A C 1
ATOM 1100 O O . VAL A 1 146 ? -5.776 -17.229 2.328 1.00 83.19 146 VAL A O 1
ATOM 1103 N N . ARG A 1 147 ? -4.712 -15.312 2.786 1.00 90.00 147 ARG A N 1
ATOM 1104 C CA . ARG A 1 147 ? -5.786 -14.648 3.524 1.00 90.00 147 ARG A CA 1
ATOM 1105 C C . ARG A 1 147 ? -6.277 -13.477 2.676 1.00 90.00 147 ARG A C 1
ATOM 1107 O O . ARG A 1 147 ? -5.585 -12.462 2.612 1.00 90.00 147 ARG A O 1
ATOM 1114 N N . PRO A 1 148 ? -7.430 -13.607 1.998 1.00 89.12 148 PRO A N 1
ATOM 1115 C CA . PRO A 1 148 ? -7.941 -12.547 1.144 1.00 89.12 148 PRO A CA 1
ATOM 1116 C C . PRO A 1 148 ? -8.155 -11.247 1.915 1.00 89.12 148 PRO A C 1
ATOM 1118 O O . PRO A 1 148 ? -8.737 -11.256 2.998 1.00 89.12 148 PRO A O 1
ATOM 1121 N N . ALA A 1 149 ? -7.730 -10.136 1.321 1.00 93.00 149 ALA A N 1
ATOM 1122 C CA . ALA A 1 149 ? -8.039 -8.792 1.788 1.00 93.00 149 ALA A CA 1
ATOM 1123 C C . ALA A 1 149 ? -8.631 -7.976 0.626 1.00 93.00 149 ALA A C 1
ATOM 1125 O O . ALA A 1 149 ? -8.210 -8.166 -0.522 1.00 93.00 149 ALA A O 1
ATOM 1126 N N . PRO A 1 150 ? -9.587 -7.069 0.890 1.00 95.88 150 PRO A N 1
ATOM 1127 C CA . PRO A 1 150 ? -10.079 -6.131 -0.111 1.00 95.88 150 PRO A CA 1
ATOM 1128 C C . PRO A 1 150 ? -8.930 -5.360 -0.764 1.00 95.88 150 PRO A C 1
ATOM 1130 O O . PRO A 1 150 ? -8.159 -4.680 -0.080 1.00 95.88 150 PRO A O 1
ATOM 1133 N N . THR A 1 151 ? -8.811 -5.469 -2.086 1.00 97.81 151 THR A N 1
ATOM 1134 C CA . THR A 1 151 ? -7.650 -4.960 -2.821 1.00 97.81 151 THR A CA 1
ATOM 1135 C C . THR A 1 151 ? -8.069 -3.967 -3.892 1.00 97.81 151 THR A C 1
ATOM 1137 O O . THR A 1 151 ? -8.938 -4.271 -4.702 1.00 97.81 151 THR A O 1
ATOM 1140 N N . LEU A 1 152 ? -7.411 -2.809 -3.911 1.00 98.62 152 LEU A N 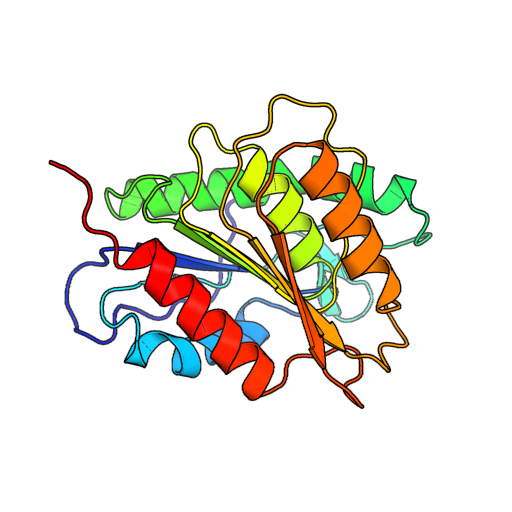1
ATOM 1141 C CA . LEU A 1 152 ? -7.515 -1.808 -4.968 1.00 98.62 152 LEU A CA 1
ATOM 1142 C C . LEU A 1 152 ? -6.177 -1.706 -5.707 1.00 98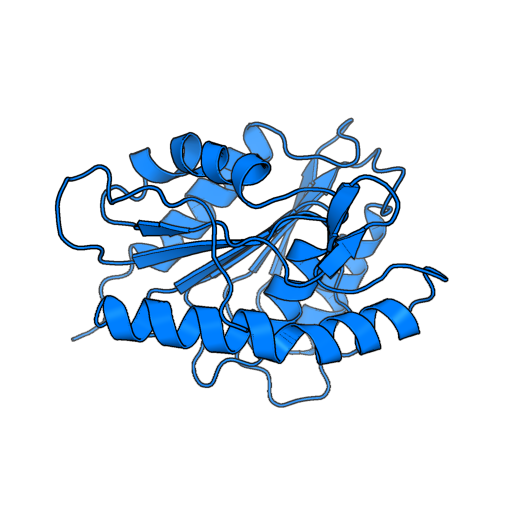.62 152 LEU A C 1
ATOM 1144 O O . LEU A 1 152 ? -5.148 -1.464 -5.077 1.00 98.62 152 LEU A O 1
ATOM 1148 N N . LEU A 1 153 ? -6.186 -1.836 -7.032 1.00 98.69 153 LEU A N 1
ATOM 1149 C CA . LEU A 1 153 ? -5.022 -1.610 -7.891 1.00 98.69 153 LEU A CA 1
ATOM 1150 C C . LEU A 1 153 ? -5.236 -0.380 -8.778 1.00 98.69 153 LEU A C 1
ATOM 1152 O O . LEU A 1 153 ? -6.265 -0.253 -9.432 1.00 98.69 153 LEU A O 1
ATOM 1156 N N . VAL A 1 154 ? -4.267 0.529 -8.835 1.00 98.69 154 VAL A N 1
ATOM 1157 C CA . VAL A 1 154 ? -4.346 1.742 -9.661 1.00 98.69 154 VAL A CA 1
ATOM 1158 C C . VAL A 1 154 ? -3.077 1.876 -10.494 1.00 98.69 154 VAL A C 1
ATOM 1160 O O . VAL A 1 154 ? -1.976 1.823 -9.950 1.00 98.69 154 VAL A O 1
ATOM 1163 N N . HIS A 1 155 ? -3.207 2.064 -11.809 1.00 98.75 155 HIS A N 1
ATOM 1164 C CA . HIS A 1 155 ? -2.049 2.074 -12.716 1.00 98.75 155 HIS A CA 1
ATOM 1165 C C . HIS A 1 155 ? -2.168 3.131 -13.816 1.00 98.75 155 HIS A C 1
ATOM 1167 O O . HIS A 1 155 ? -3.229 3.291 -14.417 1.00 98.75 155 HIS A O 1
ATOM 1173 N N . GLY A 1 156 ? -1.076 3.833 -14.118 1.00 98.50 156 GLY A N 1
ATOM 1174 C CA . GLY A 1 156 ? -0.989 4.741 -15.264 1.00 98.50 156 GLY A CA 1
ATOM 1175 C C . GLY A 1 156 ? -0.958 4.025 -16.615 1.00 98.50 156 GLY A C 1
ATOM 1176 O O . GLY A 1 156 ? -0.255 3.031 -16.778 1.00 98.50 156 GLY A O 1
ATOM 1177 N N . THR A 1 157 ? -1.704 4.518 -17.610 1.00 98.19 157 THR A N 1
ATOM 1178 C CA . THR A 1 157 ? -1.730 3.885 -18.946 1.00 98.19 157 THR A CA 1
ATOM 1179 C C . THR A 1 157 ? -0.470 4.140 -19.777 1.00 98.19 157 THR A C 1
ATOM 1181 O O . THR A 1 157 ? -0.271 3.451 -20.771 1.00 98.19 157 THR A O 1
ATOM 1184 N N . HIS A 1 158 ? 0.352 5.125 -19.403 1.00 98.19 158 HIS A N 1
ATOM 1185 C CA . HIS A 1 158 ? 1.627 5.469 -20.051 1.00 98.19 158 HIS A CA 1
ATOM 1186 C C . HIS A 1 158 ? 2.825 5.094 -19.168 1.00 98.19 158 HIS A C 1
ATOM 1188 O O . HIS A 1 158 ? 3.882 5.714 -19.236 1.00 98.19 158 HIS A O 1
ATOM 1194 N N . ASP A 1 159 ? 2.656 4.119 -18.277 1.00 98.12 159 ASP A N 1
ATOM 1195 C CA . ASP A 1 159 ? 3.747 3.618 -17.451 1.00 98.12 159 ASP A CA 1
ATOM 1196 C C . ASP A 1 159 ? 4.773 2.853 -18.308 1.00 98.12 159 ASP A C 1
ATOM 1198 O O . ASP A 1 159 ? 4.542 1.720 -18.732 1.00 98.12 159 ASP A O 1
ATOM 1202 N N . GLU A 1 160 ? 5.909 3.501 -18.569 1.00 95.44 160 GLU A N 1
ATOM 1203 C CA . GLU A 1 160 ? 7.037 2.943 -19.325 1.00 95.44 160 GLU A CA 1
ATOM 1204 C C . GLU A 1 160 ? 7.990 2.098 -18.457 1.00 95.44 160 GLU A C 1
ATOM 1206 O O . GLU A 1 160 ? 8.906 1.465 -18.982 1.00 95.44 160 GLU A O 1
ATOM 1211 N N . VAL A 1 161 ? 7.792 2.070 -17.133 1.00 93.94 161 VAL A N 1
ATOM 1212 C CA . VAL A 1 161 ? 8.625 1.305 -16.190 1.00 93.94 161 VAL A CA 1
ATOM 1213 C C . VAL A 1 161 ? 8.012 -0.068 -15.934 1.00 93.94 161 VAL A C 1
ATOM 1215 O O . VAL A 1 161 ? 8.694 -1.087 -16.051 1.00 93.94 161 VAL A O 1
ATOM 1218 N N . LEU A 1 162 ? 6.723 -0.096 -15.598 1.00 92.62 162 LEU A N 1
ATOM 1219 C CA . LEU A 1 162 ? 5.919 -1.303 -15.443 1.00 92.62 162 LEU A CA 1
ATOM 1220 C C . LEU A 1 162 ? 4.640 -1.144 -16.268 1.00 92.62 162 LEU A C 1
ATOM 1222 O O . LEU A 1 162 ? 3.709 -0.488 -15.807 1.00 92.62 162 LEU A O 1
ATOM 1226 N N . PRO A 1 163 ? 4.547 -1.759 -17.460 1.00 95.38 163 PRO A N 1
ATOM 1227 C CA . PRO A 1 163 ? 3.365 -1.650 -18.304 1.00 95.38 163 PRO A CA 1
ATOM 1228 C C . PRO A 1 163 ? 2.062 -1.971 -17.564 1.00 95.38 163 PRO A C 1
ATOM 1230 O O . PRO A 1 163 ? 1.966 -2.974 -16.855 1.00 95.38 163 PRO A O 1
ATOM 1233 N N . ALA A 1 164 ? 1.025 -1.167 -17.809 1.00 95.25 164 ALA A N 1
ATOM 1234 C CA . ALA A 1 164 ? -0.283 -1.264 -17.150 1.00 95.25 164 ALA A CA 1
ATOM 1235 C C . ALA A 1 164 ? -0.944 -2.657 -17.244 1.00 95.25 164 ALA A C 1
ATOM 1237 O O . ALA A 1 164 ? -1.743 -3.036 -16.386 1.00 95.25 164 ALA A O 1
ATOM 1238 N N . ALA A 1 165 ? -0.577 -3.456 -18.254 1.00 95.75 165 ALA A N 1
ATOM 1239 C CA . ALA A 1 165 ? -1.001 -4.849 -18.398 1.00 95.75 165 ALA A CA 1
ATOM 1240 C C . ALA A 1 165 ? -0.686 -5.710 -17.158 1.00 95.75 165 ALA A C 1
ATOM 1242 O O . ALA A 1 165 ? -1.418 -6.659 -16.875 1.00 95.75 165 ALA A O 1
ATOM 1243 N N . PHE A 1 166 ? 0.347 -5.360 -16.385 1.00 94.50 166 PHE A N 1
ATOM 1244 C CA . PHE A 1 166 ? 0.671 -6.043 -15.136 1.00 94.50 166 PHE A CA 1
ATOM 1245 C C . PHE A 1 166 ? -0.431 -5.939 -14.077 1.00 94.50 166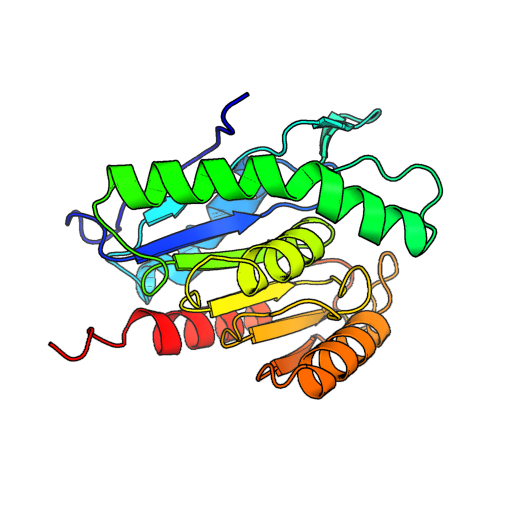 PHE A C 1
ATOM 1247 O O . PHE A 1 166 ? -0.621 -6.893 -13.325 1.00 94.50 166 PHE A O 1
ATOM 1254 N N . THR A 1 167 ? -1.206 -4.850 -14.044 1.00 94.69 167 THR A N 1
ATOM 1255 C CA . THR A 1 167 ? -2.358 -4.742 -13.135 1.00 94.69 167 THR A CA 1
ATOM 1256 C C . THR A 1 167 ? -3.464 -5.728 -13.512 1.00 94.69 167 THR A C 1
ATOM 1258 O O . THR A 1 167 ? -4.052 -6.349 -12.629 1.00 94.69 167 THR A O 1
ATOM 1261 N N . LEU A 1 168 ? -3.709 -5.957 -14.808 1.00 94.50 168 LEU A N 1
ATOM 1262 C CA . LEU A 1 168 ? -4.695 -6.953 -15.252 1.00 94.50 168 LEU A CA 1
ATOM 1263 C C . LEU A 1 168 ? -4.229 -8.376 -14.940 1.00 94.50 168 LEU A C 1
ATOM 1265 O O . LEU A 1 168 ? -5.010 -9.180 -14.439 1.00 94.50 168 LEU A O 1
ATOM 1269 N N . GLN A 1 169 ? -2.948 -8.671 -15.173 1.00 94.38 169 GLN A N 1
ATOM 1270 C CA . GLN A 1 169 ? -2.354 -9.961 -14.810 1.00 94.38 169 GLN A CA 1
ATOM 1271 C C . GLN A 1 169 ? -2.428 -10.202 -13.299 1.00 94.38 169 GLN A C 1
ATOM 1273 O O . GLN A 1 169 ? -2.827 -11.280 -12.865 1.00 94.38 169 GLN A O 1
ATOM 1278 N N . ALA A 1 170 ? -2.104 -9.188 -12.491 1.00 93.31 170 ALA A N 1
ATOM 1279 C CA . ALA A 1 170 ? -2.248 -9.255 -11.044 1.00 93.31 170 ALA A CA 1
ATOM 1280 C C . ALA A 1 170 ? -3.708 -9.496 -10.643 1.00 93.31 170 ALA A C 1
ATOM 1282 O O . ALA A 1 170 ? -3.973 -10.404 -9.863 1.00 93.31 170 ALA A O 1
ATOM 1283 N N . SER A 1 171 ? -4.660 -8.750 -11.210 1.00 92.75 171 SER A N 1
ATOM 1284 C CA . SER A 1 171 ? -6.088 -8.941 -10.938 1.00 92.75 171 SER A CA 1
ATOM 1285 C C . SER A 1 171 ? -6.561 -10.350 -11.286 1.00 92.75 171 SER A C 1
ATOM 1287 O O . SER A 1 171 ? -7.363 -10.908 -10.542 1.00 92.75 171 SER A O 1
ATOM 1289 N N . GLN A 1 172 ? -6.077 -10.930 -12.386 1.00 92.31 172 GLN A N 1
ATOM 1290 C CA . GLN A 1 172 ? -6.418 -12.295 -12.770 1.00 92.31 172 GLN A CA 1
ATOM 1291 C C . GLN A 1 172 ? -5.864 -13.307 -11.759 1.00 92.31 172 GLN A C 1
ATOM 1293 O O . GLN A 1 172 ? -6.631 -14.092 -11.212 1.00 92.31 172 GLN A O 1
ATOM 1298 N N . VAL A 1 173 ? -4.562 -13.246 -11.459 1.00 90.69 173 VAL A N 1
ATOM 1299 C CA . VAL A 1 173 ? -3.902 -14.161 -10.508 1.00 90.69 173 VAL A CA 1
ATOM 1300 C C . VAL A 1 173 ? -4.548 -14.088 -9.121 1.00 90.69 173 VAL A C 1
ATOM 1302 O O . VAL A 1 173 ? -4.763 -15.107 -8.468 1.00 90.69 173 VAL A O 1
ATOM 1305 N N . LEU A 1 174 ? -4.872 -12.881 -8.659 1.00 91.12 174 LEU A N 1
ATOM 1306 C CA . LEU A 1 174 ? -5.526 -12.665 -7.371 1.00 91.12 174 LEU A CA 1
ATOM 1307 C C . LEU A 1 174 ? -6.985 -13.146 -7.384 1.00 91.12 174 LEU A C 1
ATOM 1309 O O . LEU A 1 174 ? -7.429 -13.769 -6.421 1.00 91.12 174 LEU A O 1
ATOM 1313 N N . GLY A 1 175 ? -7.711 -12.921 -8.481 1.00 89.88 175 GLY A N 1
ATOM 1314 C CA . GLY A 1 175 ? -9.077 -13.413 -8.659 1.00 89.88 175 GLY A CA 1
ATOM 1315 C C . GLY A 1 175 ? -9.160 -14.942 -8.679 1.00 89.88 175 GLY A C 1
ATOM 1316 O O . GLY A 1 175 ? -10.029 -15.513 -8.024 1.00 89.88 175 GLY A O 1
ATOM 1317 N N . GLU A 1 176 ? -8.218 -15.613 -9.347 1.00 89.38 176 GLU A N 1
ATOM 1318 C CA . GLU A 1 176 ? -8.077 -17.080 -9.335 1.00 89.38 176 GLU A CA 1
ATOM 1319 C C . GLU A 1 176 ? -7.815 -17.624 -7.918 1.00 89.38 176 GLU A C 1
ATOM 1321 O O . GLU A 1 176 ? -8.255 -18.723 -7.584 1.00 89.38 176 GLU A O 1
ATOM 1326 N N . ALA A 1 177 ? -7.173 -16.829 -7.057 1.00 87.56 177 ALA A N 1
ATOM 1327 C CA . ALA A 1 177 ? -6.955 -17.132 -5.643 1.00 87.56 177 ALA A CA 1
ATOM 1328 C C . ALA A 1 177 ? -8.130 -16.723 -4.723 1.00 87.56 177 ALA A C 1
ATOM 1330 O O . ALA A 1 177 ? -8.015 -16.805 -3.499 1.00 87.56 177 ALA A O 1
ATOM 1331 N N . GLY A 1 178 ? -9.260 -16.270 -5.282 1.00 87.81 178 GLY A N 1
ATOM 1332 C CA . GLY A 1 178 ? -10.450 -15.868 -4.525 1.00 87.81 178 GLY A CA 1
ATOM 1333 C C . GLY A 1 178 ? -10.328 -14.517 -3.812 1.00 87.81 178 GLY A C 1
ATOM 1334 O O . GLY A 1 178 ? -11.079 -14.247 -2.872 1.00 87.81 178 GLY A O 1
ATOM 1335 N N . ILE A 1 179 ? -9.384 -13.667 -4.225 1.00 88.56 179 ILE A N 1
ATOM 1336 C CA . ILE A 1 179 ? -9.165 -12.343 -3.636 1.00 88.56 179 ILE A CA 1
ATOM 1337 C C . ILE A 1 179 ? -10.001 -11.303 -4.399 1.00 88.56 179 ILE A C 1
ATOM 1339 O O . ILE A 1 179 ? -9.872 -11.204 -5.620 1.00 88.56 179 ILE A O 1
ATOM 1343 N N . PRO A 1 180 ? -10.840 -10.495 -3.718 1.00 85.12 180 PRO A N 1
ATOM 1344 C CA . PRO A 1 180 ? -11.585 -9.422 -4.367 1.00 85.12 180 PRO A CA 1
ATOM 1345 C C . PRO A 1 180 ? -10.630 -8.308 -4.799 1.00 85.12 180 PRO A C 1
ATOM 1347 O O . PRO A 1 180 ? -9.985 -7.681 -3.951 1.00 85.12 180 PRO A O 1
ATOM 1350 N N . VAL A 1 181 ? -10.564 -8.053 -6.105 1.00 94.75 181 VAL A N 1
ATOM 1351 C CA . VAL A 1 181 ? -9.734 -6.994 -6.685 1.00 94.75 181 VAL A CA 1
ATOM 1352 C C . VAL A 1 181 ? -10.603 -6.007 -7.447 1.00 94.75 181 VAL A C 1
ATOM 1354 O O . VAL A 1 181 ? -11.259 -6.358 -8.425 1.00 94.75 181 VAL A O 1
ATOM 1357 N N . GLU A 1 182 ? -10.562 -4.759 -7.006 1.00 97.50 182 GLU A N 1
ATOM 1358 C CA . GLU A 1 182 ? -10.949 -3.598 -7.793 1.00 97.50 182 GLU A CA 1
ATOM 1359 C C . GLU A 1 182 ? -9.696 -3.046 -8.478 1.00 97.50 182 GLU A C 1
ATOM 1361 O O . GLU A 1 182 ? -8.623 -2.990 -7.872 1.00 97.50 182 GLU A O 1
ATOM 1366 N N . TRP A 1 183 ? -9.798 -2.644 -9.741 1.00 97.94 183 TRP A N 1
ATOM 1367 C CA . TRP A 1 183 ? -8.673 -2.048 -10.452 1.00 97.94 183 TRP A CA 1
ATOM 1368 C C . TRP A 1 183 ? -9.110 -0.871 -11.317 1.00 97.94 183 TRP A C 1
ATOM 1370 O O . TRP A 1 183 ? -10.206 -0.868 -11.873 1.00 97.94 183 TRP A O 1
ATOM 1380 N N . HIS A 1 184 ? -8.228 0.121 -11.445 1.00 98.38 184 HIS A N 1
ATOM 1381 C CA . HIS A 1 184 ? -8.467 1.339 -12.214 1.00 98.38 184 HIS A CA 1
ATOM 1382 C C . HIS A 1 184 ? -7.239 1.752 -13.009 1.00 98.38 184 HIS A C 1
ATOM 1384 O O . HIS A 1 184 ? -6.114 1.755 -12.504 1.00 98.38 184 HIS A O 1
ATOM 1390 N N . PHE A 1 185 ? -7.471 2.187 -14.243 1.00 98.56 185 PHE A N 1
ATOM 1391 C CA . PHE A 1 185 ? -6.444 2.838 -15.040 1.00 98.56 185 PHE A CA 1
ATOM 1392 C C . PHE A 1 185 ? -6.540 4.353 -14.961 1.00 98.56 185 PHE A C 1
ATOM 1394 O O . PHE A 1 185 ? -7.626 4.922 -14.886 1.00 98.56 185 PHE A O 1
ATOM 1401 N N . ARG A 1 186 ? -5.374 4.996 -15.008 1.00 98.31 186 ARG A N 1
ATOM 1402 C CA . ARG A 1 186 ? -5.196 6.445 -15.008 1.00 98.31 186 ARG A CA 1
ATOM 1403 C C . ARG A 1 186 ? -4.739 6.881 -16.407 1.00 98.31 186 ARG A C 1
ATOM 1405 O O . ARG A 1 186 ? -3.553 6.730 -16.724 1.00 98.31 186 ARG A O 1
ATOM 1412 N N . PRO A 1 187 ? -5.655 7.342 -17.284 1.00 98.06 187 PRO A N 1
ATOM 1413 C CA . PRO A 1 187 ? -5.313 7.716 -18.654 1.00 98.06 187 PRO A CA 1
ATOM 1414 C C . PRO A 1 187 ? -4.250 8.815 -18.685 1.00 98.06 187 PRO A C 1
ATOM 1416 O O . PRO A 1 187 ? -4.369 9.815 -17.985 1.00 98.06 187 PRO A O 1
ATOM 1419 N N . GLY A 1 188 ? -3.206 8.638 -19.493 1.00 97.81 188 GLY A N 1
ATOM 1420 C CA . GLY A 1 188 ? -2.135 9.639 -19.632 1.00 97.81 188 GLY A CA 1
ATOM 1421 C C . GLY A 1 188 ? -1.073 9.621 -18.525 1.00 97.81 188 GLY A C 1
ATOM 1422 O O . GLY A 1 188 ? 0.006 10.170 -18.723 1.00 97.81 188 GLY A O 1
ATOM 1423 N N . LEU A 1 189 ? -1.336 8.977 -17.385 1.00 98.44 189 LEU A N 1
ATOM 1424 C CA . LEU A 1 189 ? -0.385 8.909 -16.276 1.00 98.44 189 LEU A CA 1
ATOM 1425 C C . LEU A 1 189 ? 0.749 7.918 -16.587 1.00 98.44 189 LEU A C 1
ATOM 1427 O O . LEU A 1 189 ? 0.492 6.819 -17.082 1.00 98.44 189 LEU A O 1
ATOM 1431 N N . GLY A 1 190 ? 1.987 8.312 -16.274 1.00 98.31 190 GLY A N 1
ATOM 1432 C CA . GLY A 1 190 ? 3.175 7.455 -16.330 1.00 98.31 190 GLY A CA 1
ATOM 1433 C C . GLY A 1 190 ? 3.352 6.577 -15.085 1.00 98.31 190 GLY A C 1
ATOM 1434 O O . GLY A 1 190 ? 2.378 6.190 -14.438 1.00 98.31 190 GLY A O 1
ATOM 1435 N N . HIS A 1 191 ? 4.604 6.294 -14.710 1.00 98.06 191 HIS A N 1
ATOM 1436 C CA . HIS A 1 191 ? 4.927 5.559 -13.480 1.00 98.06 191 HIS A CA 1
ATOM 1437 C C . HIS A 1 191 ? 4.761 6.450 -12.239 1.00 98.06 191 HIS A C 1
ATOM 1439 O O . HIS A 1 191 ? 5.723 7.040 -11.746 1.00 98.06 191 HIS A O 1
ATOM 1445 N N . GLY A 1 192 ? 3.532 6.601 -11.746 1.00 97.56 192 GLY A N 1
ATOM 1446 C CA . GLY A 1 192 ? 3.257 7.528 -10.649 1.00 97.56 192 GLY A CA 1
ATOM 1447 C C . GLY A 1 192 ? 1.900 7.349 -9.985 1.00 97.56 192 GLY A C 1
ATOM 1448 O O . GLY A 1 192 ? 1.206 6.357 -10.207 1.00 97.56 192 GLY A O 1
ATOM 1449 N N . ILE A 1 193 ? 1.552 8.332 -9.157 1.00 98.38 193 ILE A N 1
ATOM 1450 C CA . ILE A 1 193 ? 0.296 8.425 -8.412 1.00 98.38 193 ILE A CA 1
ATOM 1451 C C . ILE A 1 193 ? -0.297 9.810 -8.683 1.00 98.38 193 ILE A C 1
ATOM 1453 O O . ILE A 1 193 ? 0.392 10.814 -8.511 1.00 98.38 193 ILE A O 1
ATOM 1457 N N . ASP A 1 194 ? -1.561 9.872 -9.101 1.00 98.12 194 ASP A N 1
ATOM 1458 C CA . ASP A 1 194 ? -2.285 11.127 -9.309 1.00 98.12 194 ASP A CA 1
ATOM 1459 C C . ASP A 1 194 ? -3.387 11.351 -8.259 1.00 98.12 194 ASP A C 1
ATOM 1461 O O . ASP A 1 194 ? -3.687 10.494 -7.424 1.00 98.12 194 ASP A O 1
ATOM 1465 N N . GLY A 1 195 ? -3.987 12.545 -8.285 1.00 97.88 195 GLY A N 1
ATOM 1466 C CA . GLY A 1 195 ? -4.974 12.960 -7.286 1.00 97.88 195 GLY A CA 1
ATOM 1467 C C . GLY A 1 195 ? -6.249 12.115 -7.287 1.00 97.88 195 GLY A C 1
ATOM 1468 O O . GLY A 1 195 ? -6.789 11.813 -6.226 1.00 97.88 195 GLY A O 1
ATOM 1469 N N . GLU A 1 196 ? -6.724 11.687 -8.454 1.00 98.19 196 GLU A N 1
ATOM 1470 C CA . GLU A 1 196 ? -7.886 10.798 -8.530 1.00 98.19 196 GLU A CA 1
ATOM 1471 C C . GLU A 1 196 ? -7.546 9.375 -8.055 1.00 98.19 196 GLU A C 1
ATOM 1473 O O . GLU A 1 196 ? -8.356 8.769 -7.356 1.00 98.19 196 GLU A O 1
ATOM 1478 N N . GLY A 1 197 ? -6.346 8.856 -8.353 1.00 98.44 197 GLY A N 1
ATOM 1479 C CA . GLY A 1 197 ? -5.835 7.613 -7.772 1.00 98.44 197 GLY A CA 1
ATOM 1480 C C . GLY A 1 197 ? -5.823 7.647 -6.244 1.00 98.44 197 GLY A C 1
ATOM 1481 O O . GLY A 1 197 ? -6.298 6.713 -5.595 1.00 98.44 197 GLY A O 1
ATOM 1482 N N . LEU A 1 198 ? -5.360 8.758 -5.664 1.00 98.62 198 LEU A N 1
ATOM 1483 C CA . LEU A 1 198 ? -5.422 8.995 -4.219 1.00 98.62 198 LEU A CA 1
ATOM 1484 C C . LEU A 1 198 ? -6.861 9.092 -3.705 1.00 98.62 198 LEU A C 1
ATOM 1486 O O . LEU A 1 198 ? -7.154 8.565 -2.636 1.00 98.62 198 LEU A O 1
ATOM 1490 N N . GLY A 1 199 ? -7.769 9.709 -4.462 1.00 98.50 199 GLY A N 1
ATOM 1491 C CA . GLY A 1 199 ? -9.194 9.758 -4.129 1.00 98.50 199 GLY A CA 1
ATOM 1492 C C . GLY A 1 199 ? -9.823 8.366 -4.033 1.00 98.50 199 GLY A C 1
ATOM 1493 O O . GLY A 1 199 ? -10.484 8.057 -3.042 1.00 98.50 199 GLY A O 1
ATOM 1494 N N . MET A 1 200 ? -9.560 7.497 -5.013 1.00 98.56 200 MET A N 1
ATOM 1495 C CA . MET A 1 200 ? -10.029 6.104 -5.005 1.00 98.56 200 MET A CA 1
ATOM 1496 C C . MET A 1 200 ? -9.450 5.326 -3.819 1.00 98.56 200 MET A C 1
ATOM 1498 O O . MET A 1 200 ? -10.187 4.657 -3.093 1.00 98.56 200 MET A O 1
ATOM 1502 N N . ALA A 1 201 ? -8.151 5.481 -3.552 1.00 98.62 201 ALA A N 1
ATOM 1503 C CA . ALA A 1 201 ? -7.512 4.871 -2.391 1.00 98.62 201 ALA A CA 1
ATOM 1504 C C . ALA A 1 201 ? -8.102 5.363 -1.064 1.00 98.62 201 ALA A C 1
ATOM 1506 O O . ALA A 1 201 ? -8.324 4.559 -0.162 1.00 98.62 201 ALA A O 1
ATOM 1507 N N . ALA A 1 202 ? -8.411 6.655 -0.941 1.00 98.38 202 ALA A N 1
ATOM 1508 C CA . ALA A 1 202 ? -9.023 7.216 0.258 1.00 98.38 202 ALA A CA 1
ATOM 1509 C C . ALA A 1 202 ? -10.398 6.590 0.535 1.00 98.38 202 ALA A C 1
ATOM 1511 O O . ALA A 1 202 ? -10.672 6.194 1.669 1.00 98.38 202 ALA A O 1
ATOM 1512 N N . VAL A 1 203 ? -11.232 6.440 -0.500 1.00 98.06 203 VAL A N 1
ATOM 1513 C CA . VAL A 1 203 ? -12.545 5.782 -0.399 1.00 98.06 203 VAL A CA 1
ATOM 1514 C C . VAL A 1 203 ? -12.396 4.308 -0.024 1.00 98.06 203 VAL A C 1
ATOM 1516 O O . VAL A 1 203 ? -13.094 3.836 0.878 1.00 98.06 203 VAL A O 1
ATOM 1519 N N . HIS A 1 204 ? -11.467 3.588 -0.659 1.00 97.94 204 HIS A N 1
ATOM 1520 C CA . HIS A 1 204 ? -11.198 2.177 -0.362 1.00 97.94 204 HIS A CA 1
ATOM 1521 C C . HIS A 1 204 ? -10.771 1.984 1.095 1.00 97.94 204 HIS A C 1
ATOM 1523 O O . HIS A 1 204 ? -11.382 1.218 1.843 1.00 97.94 204 HIS A O 1
ATOM 1529 N N . LEU A 1 205 ? -9.772 2.747 1.544 1.00 98.00 205 LEU A N 1
ATOM 1530 C CA . LEU A 1 205 ? -9.281 2.682 2.918 1.00 98.00 205 LEU A CA 1
ATOM 1531 C C . LEU A 1 205 ? -10.370 3.072 3.923 1.00 98.00 205 LEU A C 1
ATOM 1533 O O . LEU A 1 205 ? -10.557 2.368 4.914 1.00 98.00 205 LEU A O 1
ATOM 1537 N N . GLN A 1 206 ? -11.130 4.142 3.663 1.00 97.00 206 GLN A N 1
ATOM 1538 C CA . GLN A 1 206 ? -12.239 4.551 4.525 1.00 97.00 206 GLN A CA 1
ATOM 1539 C C . GLN A 1 206 ? -13.278 3.434 4.656 1.00 97.00 206 GLN A C 1
ATOM 1541 O O . GLN A 1 206 ? -13.660 3.086 5.773 1.00 97.00 206 GLN A O 1
ATOM 1546 N N . THR A 1 207 ? -13.693 2.838 3.540 1.00 96.31 207 THR A N 1
ATOM 1547 C CA . THR A 1 207 ? -14.703 1.771 3.489 1.00 96.31 207 THR A CA 1
ATOM 1548 C C . THR A 1 207 ? -14.309 0.552 4.320 1.00 96.31 207 THR A C 1
ATOM 1550 O O . THR A 1 207 ? -15.163 -0.072 4.957 1.00 96.31 207 THR A O 1
ATOM 1553 N N . HIS A 1 208 ? -13.023 0.205 4.331 1.00 96.06 208 HIS A N 1
ATOM 1554 C CA . HIS A 1 208 ? -12.542 -1.022 4.957 1.00 96.06 208 HIS A CA 1
ATOM 1555 C C . HIS A 1 208 ? -12.014 -0.838 6.384 1.00 96.06 208 HIS A C 1
ATOM 1557 O O . HIS A 1 208 ? -12.175 -1.748 7.195 1.00 96.06 208 HIS A O 1
ATOM 1563 N N . LEU A 1 209 ? -11.485 0.337 6.736 1.00 94.50 209 LEU A N 1
ATOM 1564 C CA . LEU A 1 209 ? -11.006 0.633 8.094 1.00 94.50 209 LEU A CA 1
ATOM 1565 C C . LEU A 1 209 ? -12.082 1.237 9.004 1.00 94.50 209 LEU A C 1
ATOM 1567 O O . LEU A 1 209 ? -11.991 1.106 10.223 1.00 94.50 209 LEU A O 1
ATOM 1571 N N . SER A 1 210 ? -13.132 1.847 8.444 1.00 81.12 210 SER A N 1
ATOM 1572 C CA . SER A 1 210 ? -14.215 2.452 9.242 1.00 81.12 210 SER A CA 1
ATOM 1573 C C . SER A 1 210 ? -15.235 1.431 9.759 1.00 81.12 210 SER A C 1
ATOM 1575 O O . SER A 1 210 ? -16.113 1.777 10.549 1.00 81.12 210 SER A O 1
ATOM 1577 N N . LYS A 1 211 ? -15.140 0.159 9.345 1.00 65.94 211 LYS A N 1
ATOM 1578 C CA . LYS A 1 211 ? -15.970 -0.916 9.900 1.00 65.94 211 LYS A CA 1
ATOM 1579 C C . LYS A 1 211 ? -15.555 -1.144 11.355 1.00 65.94 211 LYS A C 1
ATOM 1581 O O . LYS A 1 211 ? -14.498 -1.706 11.629 1.00 65.94 211 LYS A O 1
ATOM 1586 N N . VAL A 1 212 ? -16.358 -0.672 12.307 1.00 50.72 212 VAL A N 1
ATOM 1587 C CA . VAL A 1 212 ? -16.241 -1.020 13.737 1.00 50.72 212 VAL A CA 1
ATOM 1588 C C . VAL A 1 212 ? -16.239 -2.553 13.853 1.00 50.72 212 VAL A C 1
ATOM 1590 O O . VAL A 1 212 ? -16.969 -3.187 13.083 1.00 50.72 212 VAL A O 1
ATOM 1593 N N . PRO A 1 213 ? -15.423 -3.182 14.725 1.00 44.53 213 PRO A N 1
ATOM 1594 C CA . PRO A 1 213 ? -15.469 -4.629 14.864 1.00 44.53 213 PRO A CA 1
ATOM 1595 C C . PRO A 1 213 ? -16.885 -4.976 15.328 1.00 44.53 213 PRO A C 1
ATOM 1597 O O . PRO A 1 213 ? -17.451 -4.270 16.166 1.00 44.53 213 PRO A O 1
ATOM 1600 N N . GLN A 1 214 ? -17.477 -6.024 14.762 1.00 34.94 214 GLN A N 1
ATOM 1601 C CA . GLN A 1 214 ? -18.635 -6.631 15.408 1.00 34.94 214 GLN A CA 1
ATOM 1602 C C . GLN A 1 214 ? -18.129 -7.129 16.765 1.00 34.94 214 GLN A C 1
ATOM 1604 O O . GLN A 1 214 ? -17.234 -7.974 16.804 1.00 34.94 214 GLN A O 1
ATOM 1609 N N . VAL A 1 215 ? -18.602 -6.478 17.830 1.00 37.03 215 VAL A N 1
ATOM 1610 C CA . VAL A 1 215 ? -18.368 -6.870 19.226 1.00 37.03 215 VAL A CA 1
ATOM 1611 C C . VAL A 1 215 ? -18.922 -8.269 19.448 1.00 37.03 215 VAL A C 1
ATOM 1613 O O . VAL A 1 215 ? -20.038 -8.527 18.940 1.00 37.03 215 VAL A O 1
#